Protein AF-A0A2T1CB35-F1 (afdb_monomer_lite)

Structure (mmCIF, N/CA/C/O backbone):
data_AF-A0A2T1CB35-F1
#
_entry.id   AF-A0A2T1CB35-F1
#
loop_
_atom_site.group_PDB
_atom_site.id
_atom_site.type_symbol
_atom_site.label_atom_id
_atom_site.label_alt_id
_atom_site.label_comp_id
_atom_site.label_asym_id
_atom_site.label_entity_id
_atom_site.label_seq_id
_atom_site.pdbx_PDB_ins_code
_atom_site.Cartn_x
_atom_site.Cartn_y
_atom_site.Cartn_z
_atom_site.occupancy
_atom_site.B_iso_or_equiv
_atom_site.auth_seq_id
_atom_site.auth_comp_id
_atom_site.auth_asym_id
_atom_site.auth_atom_id
_atom_site.pdbx_PDB_model_num
ATOM 1 N N . MET A 1 1 ? 13.815 36.861 -15.645 1.00 33.72 1 MET A N 1
ATOM 2 C CA . MET A 1 1 ? 14.645 35.646 -15.770 1.00 33.72 1 MET A CA 1
ATOM 3 C C . MET A 1 1 ? 13.995 34.593 -14.888 1.00 33.72 1 MET A C 1
ATOM 5 O O . MET A 1 1 ? 14.152 34.653 -13.678 1.00 33.72 1 MET A O 1
ATOM 9 N N . TYR A 1 2 ? 13.133 33.752 -15.463 1.00 33.59 2 TYR A N 1
ATOM 10 C CA . TYR A 1 2 ? 12.505 32.658 -14.720 1.00 33.59 2 TYR A CA 1
ATOM 11 C C . TYR A 1 2 ? 13.574 31.595 -14.484 1.00 33.59 2 TYR A C 1
ATOM 13 O O . TYR A 1 2 ? 14.119 31.046 -15.439 1.00 33.59 2 TYR A O 1
ATOM 21 N N . ILE A 1 3 ? 13.913 31.363 -13.220 1.00 41.03 3 ILE A N 1
ATOM 22 C CA . ILE A 1 3 ? 14.729 30.224 -12.815 1.00 41.03 3 ILE A CA 1
ATOM 23 C C . ILE A 1 3 ? 13.831 29.011 -13.046 1.00 41.03 3 ILE A C 1
ATOM 25 O O . ILE A 1 3 ? 12.836 28.840 -12.345 1.00 41.03 3 ILE A O 1
ATOM 29 N N . GLY A 1 4 ? 14.104 28.252 -14.108 1.00 41.03 4 GLY A N 1
ATOM 30 C CA . GLY A 1 4 ? 13.386 27.015 -14.384 1.00 41.03 4 GLY A CA 1
ATOM 31 C C . GLY A 1 4 ? 13.520 26.098 -13.176 1.00 41.03 4 GLY A C 1
ATOM 32 O O . GLY A 1 4 ? 14.635 25.802 -12.750 1.00 41.03 4 GLY A O 1
ATOM 33 N N . THR A 1 5 ? 12.392 25.694 -12.600 1.00 46.47 5 THR A N 1
ATOM 34 C CA . THR A 1 5 ? 12.342 24.638 -11.594 1.00 46.47 5 THR A CA 1
ATOM 35 C C . THR A 1 5 ? 12.972 23.392 -12.209 1.00 46.47 5 THR A C 1
ATOM 37 O O . THR A 1 5 ? 12.479 22.855 -13.202 1.00 46.47 5 THR A O 1
ATOM 40 N N . ALA A 1 6 ? 14.127 22.976 -11.688 1.00 56.75 6 ALA A N 1
ATOM 41 C CA . ALA A 1 6 ? 14.773 21.754 -12.136 1.00 56.75 6 ALA A CA 1
ATOM 42 C C . ALA A 1 6 ? 13.807 20.589 -11.884 1.00 56.75 6 ALA A C 1
ATOM 44 O O . ALA A 1 6 ? 13.353 20.380 -10.761 1.00 56.75 6 ALA A O 1
ATOM 45 N N . ARG A 1 7 ? 13.443 19.866 -12.946 1.00 65.44 7 ARG A N 1
ATOM 46 C CA . ARG A 1 7 ? 12.574 18.692 -12.849 1.00 65.44 7 ARG A CA 1
ATOM 47 C C . ARG A 1 7 ? 13.315 17.628 -12.036 1.00 65.44 7 ARG A C 1
ATOM 49 O O . ARG A 1 7 ? 14.406 17.233 -12.434 1.00 65.44 7 ARG A O 1
ATOM 56 N N . MET A 1 8 ? 12.731 17.199 -10.916 1.00 77.12 8 MET A N 1
ATOM 57 C CA . MET A 1 8 ? 13.312 16.185 -10.027 1.00 77.12 8 MET A CA 1
ATOM 58 C C . MET A 1 8 ? 13.643 14.903 -10.808 1.00 77.12 8 MET A C 1
ATOM 60 O O . MET A 1 8 ? 12.814 14.439 -11.601 1.00 77.12 8 MET A O 1
ATOM 64 N N . ASP A 1 9 ? 14.840 14.352 -10.599 1.00 89.62 9 ASP A N 1
ATOM 65 C CA . ASP A 1 9 ? 15.311 13.144 -11.286 1.00 89.62 9 ASP A CA 1
ATOM 66 C C . ASP A 1 9 ? 14.529 11.893 -10.838 1.00 89.62 9 ASP A C 1
ATOM 68 O O . ASP A 1 9 ? 14.064 11.804 -9.698 1.00 89.62 9 ASP A O 1
ATOM 72 N N . SER A 1 10 ? 14.385 10.894 -11.715 1.00 87.75 10 SER A N 1
ATOM 73 C CA . SER A 1 10 ? 13.645 9.656 -11.420 1.00 87.75 10 SER A CA 1
ATOM 74 C C . SER A 1 10 ? 14.211 8.886 -10.222 1.00 87.75 10 SER A C 1
ATOM 76 O O . SER A 1 10 ? 13.449 8.309 -9.442 1.00 87.75 10 SER A O 1
ATOM 78 N N . ARG A 1 11 ? 15.538 8.887 -10.021 1.00 88.62 11 ARG A N 1
ATOM 79 C CA . ARG A 1 11 ? 16.158 8.251 -8.845 1.00 88.62 11 ARG A CA 1
ATOM 80 C C . ARG A 1 11 ? 15.849 9.016 -7.567 1.00 88.62 11 ARG A C 1
ATOM 82 O O . ARG A 1 11 ? 15.630 8.394 -6.531 1.00 88.62 11 ARG A O 1
ATOM 89 N N . GLU A 1 12 ? 15.797 10.341 -7.640 1.00 91.00 12 GLU A N 1
ATOM 90 C CA . GLU A 1 12 ? 15.427 11.189 -6.507 1.00 91.00 12 GLU A CA 1
ATOM 91 C C . GLU A 1 12 ? 13.954 10.993 -6.121 1.00 91.00 12 GLU A C 1
ATOM 93 O O . GLU A 1 12 ? 13.645 10.831 -4.939 1.00 91.00 12 GLU A O 1
ATOM 98 N N . LYS A 1 13 ? 13.054 10.885 -7.109 1.00 92.44 13 LYS A N 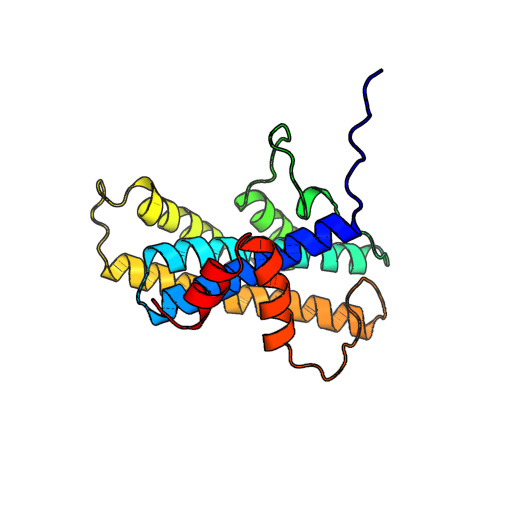1
ATOM 99 C CA . LYS A 1 13 ? 11.645 10.508 -6.892 1.00 92.44 13 LYS A CA 1
ATOM 100 C C . LYS A 1 13 ? 11.517 9.165 -6.191 1.00 92.44 13 LYS A C 1
ATOM 102 O O . LYS A 1 13 ? 10.828 9.076 -5.178 1.00 92.44 13 LYS A O 1
ATOM 107 N N . LEU A 1 14 ? 12.217 8.143 -6.685 1.00 92.69 14 LEU A N 1
ATOM 108 C CA . LEU A 1 14 ? 12.224 6.823 -6.059 1.00 92.69 14 LEU A CA 1
ATOM 109 C C . LEU A 1 14 ? 12.734 6.897 -4.618 1.00 92.69 14 LEU A C 1
ATOM 111 O O . LEU A 1 14 ? 12.118 6.345 -3.714 1.00 92.69 14 LEU A O 1
ATOM 115 N N . HIS A 1 15 ? 13.829 7.614 -4.381 1.00 90.88 15 HIS A N 1
ATOM 116 C CA . HIS A 1 15 ? 14.382 7.774 -3.042 1.00 90.88 15 HIS A CA 1
ATOM 117 C C . HIS A 1 15 ? 13.386 8.449 -2.084 1.00 90.88 15 HIS A C 1
ATOM 119 O O . HIS A 1 15 ? 13.148 7.942 -0.989 1.00 90.88 15 HIS A O 1
ATOM 125 N N . ASN A 1 16 ? 12.737 9.539 -2.500 1.00 92.25 16 ASN A N 1
ATOM 126 C CA . ASN A 1 16 ? 11.731 10.235 -1.690 1.00 92.25 16 ASN A CA 1
ATOM 127 C C . ASN A 1 16 ? 10.469 9.390 -1.449 1.00 92.25 16 ASN A C 1
ATOM 129 O O . ASN A 1 16 ? 9.889 9.426 -0.355 1.00 92.25 16 ASN A O 1
ATOM 133 N N . PHE A 1 17 ? 10.071 8.590 -2.438 1.00 94.19 17 PHE A N 1
ATOM 134 C CA . PHE A 1 17 ? 9.013 7.598 -2.297 1.00 94.19 17 PHE A CA 1
ATOM 135 C C . PHE A 1 17 ? 9.378 6.551 -1.234 1.00 94.19 17 PHE A C 1
ATOM 137 O O . PHE A 1 17 ? 8.599 6.325 -0.309 1.00 94.19 17 PHE A O 1
ATOM 144 N N . MET A 1 18 ? 10.594 5.995 -1.282 1.00 93.06 18 MET A N 1
ATOM 145 C CA . MET A 1 18 ? 11.066 5.000 -0.310 1.00 93.06 18 MET A CA 1
ATOM 146 C C . MET A 1 18 ? 11.178 5.557 1.113 1.00 93.06 18 MET A C 1
ATOM 148 O O . MET A 1 18 ? 10.799 4.869 2.058 1.00 93.06 18 MET A O 1
ATOM 152 N N . LYS A 1 19 ? 11.610 6.814 1.287 1.00 92.25 19 LYS A N 1
ATOM 153 C CA . LYS A 1 19 ? 11.565 7.492 2.598 1.00 92.25 19 LYS A CA 1
ATOM 154 C C . LYS A 1 19 ? 10.143 7.570 3.151 1.00 92.25 19 LYS A C 1
ATOM 156 O O . LYS A 1 19 ? 9.909 7.306 4.327 1.00 92.25 19 LYS A O 1
ATOM 161 N N . SER A 1 20 ? 9.185 7.921 2.291 1.00 93.88 20 SER A N 1
ATOM 162 C CA . SER A 1 20 ? 7.772 8.032 2.668 1.00 93.88 20 SER A CA 1
ATOM 163 C C . SER A 1 20 ? 7.177 6.669 3.028 1.00 93.88 20 SER A C 1
ATOM 165 O O . SER A 1 20 ? 6.476 6.557 4.031 1.00 93.88 20 SER A O 1
ATOM 167 N N . PHE A 1 21 ? 7.511 5.632 2.259 1.00 94.19 21 PHE A N 1
ATOM 168 C CA . PHE A 1 21 ? 7.131 4.252 2.547 1.00 94.19 21 PHE A CA 1
ATOM 169 C C . PHE A 1 21 ? 7.684 3.773 3.896 1.00 94.19 21 PHE A C 1
ATOM 171 O O . PHE A 1 21 ? 6.935 3.263 4.728 1.00 94.19 21 PHE A O 1
ATOM 178 N N . ALA A 1 22 ? 8.977 4.000 4.144 1.00 91.56 22 ALA A N 1
ATOM 179 C CA . ALA A 1 22 ? 9.642 3.621 5.385 1.00 91.56 22 ALA A CA 1
ATOM 180 C C . ALA A 1 22 ? 9.031 4.318 6.611 1.00 91.56 22 ALA A C 1
ATOM 182 O O . ALA A 1 22 ? 8.730 3.665 7.609 1.00 91.56 22 ALA A O 1
ATOM 183 N N . ALA A 1 23 ? 8.770 5.624 6.517 1.00 93.12 23 ALA A N 1
ATOM 184 C CA . ALA A 1 23 ? 8.118 6.370 7.589 1.00 93.12 23 ALA A CA 1
ATOM 185 C C . ALA A 1 23 ? 6.680 5.893 7.848 1.00 93.12 23 ALA A C 1
ATOM 187 O O . ALA A 1 23 ? 6.286 5.758 9.004 1.00 93.12 23 ALA A O 1
ATOM 188 N N . ALA A 1 24 ? 5.907 5.580 6.801 1.00 95.94 24 ALA A N 1
ATOM 189 C CA . ALA A 1 24 ? 4.564 5.021 6.960 1.00 95.94 24 ALA A CA 1
ATOM 190 C C . ALA A 1 24 ? 4.591 3.655 7.667 1.00 95.94 24 ALA A C 1
ATOM 192 O O . ALA A 1 24 ? 3.769 3.407 8.548 1.00 95.94 24 ALA A O 1
ATOM 193 N N . ALA A 1 25 ? 5.559 2.795 7.335 1.00 93.38 25 ALA A N 1
ATOM 194 C CA . ALA A 1 25 ? 5.748 1.507 8.000 1.00 93.38 25 ALA A CA 1
ATOM 195 C C . ALA A 1 25 ? 6.171 1.659 9.477 1.00 93.38 25 ALA A C 1
ATOM 197 O O . ALA A 1 25 ? 5.667 0.936 10.340 1.00 93.38 25 ALA A O 1
ATOM 198 N N . GLU A 1 26 ? 7.054 2.614 9.788 1.00 93.00 26 GLU A N 1
ATOM 199 C CA . GLU A 1 26 ? 7.470 2.920 11.165 1.00 93.00 26 GLU A CA 1
ATOM 200 C C . GLU A 1 26 ? 6.291 3.435 12.006 1.00 93.00 26 GLU A C 1
ATOM 202 O O . GLU A 1 26 ? 6.027 2.911 13.092 1.00 93.00 26 GLU A O 1
ATOM 207 N N . LEU A 1 27 ? 5.530 4.399 11.476 1.00 94.81 27 LEU A N 1
ATOM 208 C CA . LEU A 1 27 ? 4.330 4.926 12.128 1.00 94.81 27 LEU A CA 1
ATOM 209 C C . LEU A 1 27 ? 3.266 3.838 12.314 1.00 94.81 27 LEU A C 1
ATOM 211 O O . LEU A 1 27 ? 2.669 3.753 13.384 1.00 94.81 27 LEU A O 1
ATOM 215 N N . LEU A 1 28 ? 3.076 2.951 11.329 1.00 95.88 28 LEU A N 1
ATOM 216 C CA . LEU A 1 28 ? 2.126 1.841 11.430 1.00 95.88 28 LEU A CA 1
ATOM 217 C C . LEU A 1 28 ? 2.516 0.884 12.560 1.00 95.88 28 LEU A C 1
ATOM 219 O O . LEU A 1 28 ? 1.673 0.501 13.369 1.00 95.88 28 LEU A O 1
ATOM 223 N N . SER A 1 29 ? 3.801 0.532 12.651 1.00 93.12 29 SER A N 1
ATOM 224 C CA . SER A 1 29 ? 4.326 -0.316 13.728 1.00 93.12 29 SER A CA 1
ATOM 225 C C . SER A 1 29 ? 4.098 0.313 15.104 1.00 93.12 29 SER A C 1
ATOM 227 O O . SER A 1 29 ? 3.674 -0.366 16.044 1.00 93.12 29 SER A O 1
ATOM 229 N N . ARG A 1 30 ? 4.320 1.627 15.229 1.00 93.81 30 ARG A N 1
ATOM 230 C CA . ARG A 1 30 ? 4.030 2.373 16.457 1.00 93.81 30 ARG A CA 1
ATOM 231 C C . ARG A 1 30 ? 2.532 2.362 16.783 1.00 93.81 30 ARG A C 1
ATOM 233 O O . ARG A 1 30 ? 2.168 2.029 17.909 1.00 93.81 30 ARG A O 1
ATOM 240 N N . ALA A 1 31 ? 1.681 2.695 15.816 1.00 95.19 31 ALA A N 1
ATOM 241 C CA . ALA A 1 31 ? 0.231 2.743 15.975 1.00 95.19 31 ALA A CA 1
ATOM 242 C C . ALA A 1 31 ? -0.333 1.393 16.440 1.00 95.19 31 ALA A C 1
ATOM 244 O O . ALA A 1 31 ? -1.131 1.346 17.378 1.00 95.19 31 ALA A O 1
ATOM 245 N N . ALA A 1 32 ? 0.145 0.292 15.853 1.00 93.69 32 ALA A N 1
ATOM 246 C CA . ALA A 1 32 ? -0.252 -1.061 16.230 1.00 93.69 32 ALA A CA 1
ATOM 247 C C . ALA A 1 32 ? 0.114 -1.380 17.689 1.00 93.69 32 ALA A C 1
ATOM 249 O O . ALA A 1 32 ? -0.723 -1.879 18.440 1.00 93.69 32 ALA A O 1
ATOM 250 N N . LYS A 1 33 ? 1.330 -1.023 18.127 1.00 93.75 33 LYS A N 1
ATOM 251 C CA . LYS A 1 33 ? 1.780 -1.216 19.520 1.00 93.75 33 LYS A CA 1
ATOM 252 C C . LYS A 1 33 ? 0.978 -0.395 20.532 1.00 93.75 33 LYS A C 1
ATOM 254 O O . LYS A 1 33 ? 0.844 -0.817 21.676 1.00 93.75 33 LYS A O 1
ATOM 259 N N . GLN A 1 34 ? 0.472 0.769 20.126 1.00 95.06 34 GLN A N 1
ATOM 260 C CA . GLN A 1 34 ? -0.282 1.685 20.990 1.00 95.06 34 GLN A CA 1
ATOM 261 C C . GLN A 1 34 ? -1.805 1.469 20.925 1.00 95.06 34 GLN A C 1
ATOM 263 O O . GLN A 1 34 ? -2.542 2.124 21.656 1.00 95.06 34 GLN A O 1
ATOM 268 N N . GLY A 1 35 ? -2.296 0.553 20.081 1.00 93.44 35 GLY A N 1
ATOM 269 C CA . GLY A 1 35 ? -3.734 0.328 19.901 1.00 93.44 35 GLY A CA 1
ATOM 270 C C . GLY A 1 35 ? -4.447 1.457 19.142 1.00 93.44 35 GLY A C 1
ATOM 271 O O . GLY A 1 35 ? -5.656 1.640 19.285 1.00 93.44 35 GLY A O 1
ATOM 272 N N . CYS A 1 36 ? -3.723 2.224 18.323 1.00 96.88 36 CYS A N 1
ATOM 273 C CA . CYS A 1 36 ? -4.266 3.323 17.526 1.00 96.88 36 CYS A CA 1
ATOM 274 C C . CYS A 1 36 ? -4.951 2.790 16.253 1.00 96.88 36 CYS A C 1
ATOM 276 O O . CYS A 1 36 ? -4.420 2.911 15.150 1.00 96.88 36 CYS A O 1
ATOM 278 N N . PHE A 1 37 ? -6.134 2.176 16.377 1.00 97.50 37 PHE A N 1
ATOM 279 C CA . PHE A 1 37 ? -6.761 1.442 15.262 1.00 97.50 37 PHE A CA 1
ATOM 280 C C . PHE A 1 37 ? -7.111 2.317 14.050 1.00 97.50 37 PHE A C 1
ATOM 282 O O . PHE A 1 37 ? -6.921 1.887 12.916 1.00 97.50 37 PHE A O 1
ATOM 289 N N . VAL A 1 38 ? -7.568 3.558 14.260 1.00 97.94 38 VAL A N 1
ATOM 290 C CA . VAL A 1 38 ? -7.836 4.496 13.150 1.00 97.94 38 VAL A CA 1
ATOM 291 C C . VAL A 1 38 ? -6.553 4.791 12.369 1.00 97.94 38 VAL A C 1
ATOM 293 O O . VAL A 1 38 ? -6.553 4.761 11.141 1.00 97.94 38 VAL A O 1
ATOM 296 N N . GLU A 1 39 ? -5.449 5.023 13.078 1.00 98.00 39 GLU A N 1
ATOM 297 C CA . GLU A 1 39 ? -4.137 5.267 12.477 1.00 98.00 39 GLU A CA 1
ATOM 298 C C . GLU A 1 39 ? -3.618 4.020 11.746 1.00 98.00 39 GLU A C 1
ATOM 300 O O . GLU A 1 39 ? -3.129 4.130 10.623 1.00 98.00 39 GLU A O 1
ATOM 305 N N . CYS A 1 40 ? -3.834 2.824 12.307 1.00 98.31 40 CYS A N 1
ATOM 306 C CA . CYS A 1 40 ? -3.509 1.560 11.644 1.00 98.31 40 CYS A CA 1
ATOM 307 C C . CYS A 1 40 ? -4.242 1.407 10.307 1.00 98.31 40 CYS A C 1
ATOM 309 O O . CYS A 1 40 ? -3.621 1.028 9.317 1.00 98.31 40 CYS A O 1
ATOM 311 N N . VAL A 1 41 ? -5.538 1.736 10.249 1.00 98.31 41 VAL A N 1
ATOM 312 C CA . VAL A 1 41 ? -6.329 1.690 9.007 1.00 98.31 41 VAL A CA 1
ATOM 313 C C . VAL A 1 41 ? -5.760 2.643 7.952 1.00 98.31 41 VAL A C 1
ATOM 315 O O . VAL A 1 41 ? -5.601 2.264 6.791 1.00 98.31 41 VAL A O 1
ATOM 318 N N . VAL A 1 42 ? -5.445 3.881 8.342 1.00 97.94 42 VAL A N 1
ATOM 319 C CA . VAL A 1 42 ? -4.923 4.902 7.420 1.00 97.94 42 VAL A CA 1
ATOM 320 C C . VAL A 1 42 ? -3.548 4.506 6.886 1.00 97.94 42 VAL A C 1
ATOM 322 O O . VAL A 1 42 ? -3.331 4.511 5.674 1.00 97.94 42 VAL A O 1
ATOM 325 N N . LEU A 1 43 ? -2.627 4.135 7.776 1.00 98.19 43 LEU A N 1
ATOM 326 C CA . LEU A 1 43 ? -1.250 3.826 7.399 1.00 98.19 43 LEU A CA 1
ATOM 327 C C . LEU A 1 43 ? -1.136 2.494 6.655 1.00 98.19 43 LEU A C 1
ATOM 329 O O . LEU A 1 43 ? -0.349 2.402 5.717 1.00 98.19 43 LEU A O 1
ATOM 333 N N . SER A 1 44 ? -1.955 1.491 6.989 1.00 98.25 44 SER A N 1
ATOM 334 C CA . SER A 1 44 ? -1.988 0.233 6.229 1.00 98.25 44 SER A CA 1
ATOM 335 C C . SER A 1 44 ? -2.426 0.463 4.787 1.00 98.25 44 SER A C 1
ATOM 337 O O . SER A 1 44 ? -1.806 -0.072 3.872 1.00 98.25 44 SER A O 1
ATOM 339 N N . ALA A 1 45 ? -3.439 1.308 4.559 1.00 97.75 45 ALA A N 1
ATOM 340 C CA . ALA A 1 45 ? -3.851 1.665 3.205 1.00 97.75 45 ALA A CA 1
ATOM 341 C C . ALA A 1 45 ? -2.725 2.373 2.428 1.00 97.75 45 ALA A C 1
ATOM 343 O O . ALA A 1 45 ? -2.461 2.023 1.281 1.00 97.75 45 ALA A O 1
ATOM 344 N N . ALA A 1 46 ? -2.002 3.301 3.068 1.00 97.31 46 ALA A N 1
ATOM 345 C CA . ALA A 1 46 ? -0.861 3.980 2.450 1.00 97.31 46 ALA A CA 1
ATOM 346 C C . ALA A 1 46 ? 0.287 3.014 2.093 1.00 97.31 46 ALA A C 1
ATOM 348 O O . ALA A 1 46 ? 0.852 3.098 1.003 1.00 97.31 46 ALA A O 1
ATOM 349 N N . VAL A 1 47 ? 0.611 2.069 2.983 1.00 98.06 47 VAL A N 1
ATOM 350 C CA . VAL A 1 47 ? 1.630 1.034 2.736 1.00 98.06 47 VAL A CA 1
ATOM 351 C C . VAL A 1 47 ? 1.209 0.109 1.590 1.00 98.06 47 VAL A C 1
ATOM 353 O O . VAL A 1 47 ? 2.033 -0.216 0.734 1.00 98.06 47 VAL A O 1
ATOM 356 N N . ILE A 1 48 ? -0.062 -0.293 1.531 1.00 98.44 48 ILE A N 1
ATOM 357 C CA . ILE A 1 48 ? -0.604 -1.112 0.438 1.00 98.44 48 ILE A CA 1
ATOM 358 C C . ILE A 1 48 ? -0.527 -0.373 -0.902 1.00 98.44 48 ILE A C 1
ATOM 360 O O . ILE A 1 48 ? 0.008 -0.931 -1.859 1.00 98.44 48 ILE A O 1
ATOM 364 N N . ASP A 1 49 ? -1.013 0.871 -0.981 1.00 97.94 49 ASP A N 1
ATOM 365 C CA . ASP A 1 49 ? -0.966 1.680 -2.209 1.00 97.94 49 ASP A CA 1
ATOM 366 C C . ASP A 1 49 ? 0.475 1.831 -2.712 1.00 97.94 49 ASP A C 1
ATOM 368 O O . ASP A 1 49 ? 0.768 1.569 -3.881 1.00 97.94 49 ASP A O 1
ATOM 372 N N . ALA A 1 50 ? 1.403 2.149 -1.807 1.00 97.69 50 ALA A N 1
ATOM 373 C CA . ALA A 1 50 ? 2.810 2.279 -2.149 1.00 97.69 50 ALA A CA 1
ATOM 374 C C . ALA A 1 50 ? 3.435 0.951 -2.616 1.00 97.69 50 ALA A C 1
ATOM 376 O O . ALA A 1 50 ? 4.202 0.927 -3.581 1.00 97.69 50 ALA A O 1
ATOM 377 N N . THR A 1 51 ? 3.063 -0.167 -1.989 1.00 98.31 51 THR A N 1
ATOM 378 C CA . THR A 1 51 ? 3.526 -1.503 -2.388 1.00 98.31 51 THR A CA 1
ATOM 379 C C . THR A 1 51 ? 3.005 -1.868 -3.780 1.00 98.31 51 THR A C 1
ATOM 381 O O . THR A 1 51 ? 3.764 -2.351 -4.615 1.00 98.31 51 THR A O 1
ATOM 384 N N . LEU A 1 52 ? 1.739 -1.577 -4.091 1.00 98.50 52 LEU A N 1
ATOM 385 C CA . LEU A 1 52 ? 1.167 -1.825 -5.418 1.00 98.50 52 LEU A CA 1
ATOM 386 C C . LEU A 1 52 ? 1.787 -0.941 -6.505 1.00 98.50 52 LEU A C 1
ATOM 388 O O . LEU A 1 52 ? 2.049 -1.432 -7.604 1.00 98.50 52 LEU A O 1
ATOM 392 N N . ARG A 1 53 ? 2.075 0.333 -6.205 1.00 98.25 53 ARG A N 1
ATOM 393 C CA . ARG A 1 53 ? 2.839 1.220 -7.101 1.00 98.25 53 ARG A CA 1
ATOM 394 C C . ARG A 1 53 ? 4.218 0.646 -7.402 1.00 98.25 53 ARG A C 1
ATOM 396 O O . ARG A 1 53 ? 4.611 0.608 -8.565 1.00 98.25 53 ARG A O 1
ATOM 403 N N . MET A 1 54 ? 4.910 0.135 -6.383 1.00 97.94 54 MET A N 1
ATOM 404 C CA . MET A 1 54 ? 6.188 -0.550 -6.571 1.00 97.94 54 MET A CA 1
ATOM 405 C C . MET A 1 54 ? 6.030 -1.794 -7.449 1.00 97.94 54 MET A C 1
ATOM 407 O O . MET A 1 54 ? 6.760 -1.960 -8.421 1.00 97.94 54 MET A O 1
ATOM 411 N N . GLY A 1 55 ? 5.016 -2.619 -7.180 1.00 98.06 55 GLY A N 1
ATOM 412 C CA . GLY A 1 55 ? 4.688 -3.776 -8.009 1.00 98.06 55 GLY A CA 1
ATOM 413 C C . GLY A 1 55 ? 4.473 -3.413 -9.481 1.00 98.06 55 GLY A C 1
ATOM 414 O O . GLY A 1 55 ? 4.973 -4.112 -10.357 1.00 98.06 55 GLY A O 1
ATOM 415 N N . LEU A 1 56 ? 3.778 -2.307 -9.772 1.00 98.56 56 LEU A N 1
ATOM 416 C CA . LEU A 1 56 ? 3.561 -1.824 -11.141 1.00 98.56 56 LEU A CA 1
ATOM 417 C C . LEU A 1 56 ? 4.871 -1.437 -11.835 1.00 98.56 56 LEU A C 1
ATOM 419 O O . LEU A 1 56 ? 5.066 -1.791 -12.998 1.00 98.56 56 LEU A O 1
AT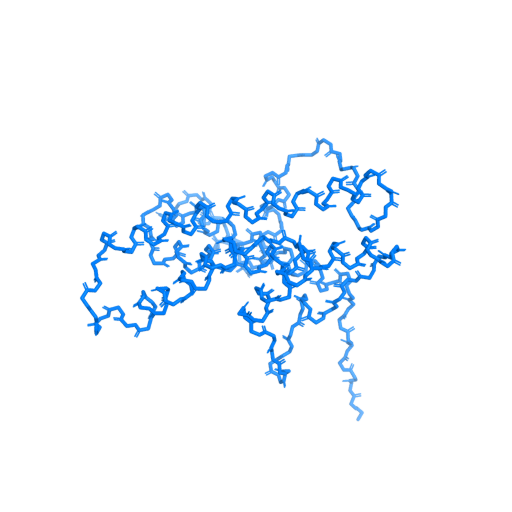OM 423 N N . ILE A 1 57 ? 5.778 -0.763 -11.126 1.00 97.88 57 ILE A N 1
ATOM 424 C CA . ILE A 1 57 ? 7.112 -0.427 -11.642 1.00 97.88 57 ILE A CA 1
ATOM 425 C C . ILE A 1 57 ? 7.895 -1.708 -11.939 1.00 97.88 57 ILE A C 1
ATOM 427 O O . ILE A 1 57 ? 8.404 -1.878 -13.047 1.00 97.88 57 ILE A O 1
ATOM 431 N N . LEU A 1 58 ? 7.948 -2.639 -10.983 1.00 97.81 58 LEU A N 1
ATOM 432 C CA . LEU A 1 58 ? 8.693 -3.889 -11.133 1.00 97.81 58 LEU A CA 1
ATOM 433 C C . LEU A 1 58 ? 8.157 -4.742 -12.287 1.00 97.81 58 LEU A C 1
ATOM 435 O O . LEU A 1 58 ? 8.932 -5.282 -13.080 1.00 97.81 58 LEU A O 1
ATOM 439 N N . LYS A 1 59 ? 6.831 -4.831 -12.409 1.00 98.19 59 LYS A N 1
ATOM 440 C CA . LYS A 1 59 ? 6.162 -5.546 -13.495 1.00 98.19 59 LYS A CA 1
ATOM 441 C C . LYS A 1 59 ? 6.449 -4.904 -14.851 1.00 98.19 59 LYS A C 1
ATOM 443 O O . LYS A 1 59 ? 6.814 -5.608 -15.785 1.00 98.19 59 LYS A O 1
ATOM 448 N N . HIS A 1 60 ? 6.387 -3.577 -14.946 1.00 97.75 60 HIS A N 1
ATOM 449 C CA . HIS A 1 60 ? 6.749 -2.864 -16.170 1.00 97.75 60 HIS A CA 1
ATOM 450 C C . HIS A 1 60 ? 8.202 -3.123 -16.590 1.00 97.75 60 HIS A C 1
ATOM 452 O O . HIS A 1 60 ? 8.475 -3.356 -17.767 1.00 97.75 60 HIS A O 1
ATOM 458 N N . GLN A 1 61 ? 9.136 -3.111 -15.641 1.00 97.12 61 GLN A N 1
ATOM 459 C CA . GLN A 1 61 ? 10.546 -3.408 -15.896 1.00 97.12 61 GLN A CA 1
ATOM 460 C C . GLN A 1 61 ? 10.750 -4.833 -16.424 1.00 97.12 61 GLN A C 1
ATOM 462 O O . GLN A 1 61 ? 11.502 -5.017 -17.379 1.00 97.12 61 GLN A O 1
ATOM 467 N N . LEU A 1 62 ? 10.041 -5.816 -15.856 1.00 97.31 62 LEU A N 1
ATOM 468 C CA . LEU A 1 62 ? 10.040 -7.201 -16.337 1.00 97.31 62 LEU A CA 1
ATOM 469 C C . LEU A 1 62 ? 9.488 -7.310 -17.763 1.00 97.31 62 LEU A C 1
ATOM 471 O O . LEU A 1 62 ? 10.118 -7.923 -18.619 1.00 97.31 62 LEU A O 1
ATOM 475 N N . ASP A 1 63 ? 8.342 -6.685 -18.032 1.00 97.38 63 ASP A N 1
ATOM 476 C CA . ASP A 1 63 ? 7.661 -6.789 -19.328 1.00 97.38 63 ASP A CA 1
ATOM 477 C C . ASP A 1 63 ? 8.409 -6.053 -20.455 1.00 97.38 63 ASP A C 1
ATOM 479 O O . ASP A 1 63 ? 8.257 -6.386 -21.630 1.00 97.38 63 ASP A O 1
ATOM 483 N N . THR A 1 64 ? 9.223 -5.051 -20.110 1.00 97.00 64 THR A N 1
ATOM 484 C CA . THR A 1 64 ? 9.963 -4.220 -21.077 1.00 97.00 64 THR A CA 1
ATOM 485 C C . THR A 1 64 ? 11.467 -4.466 -21.096 1.00 97.00 64 THR A C 1
ATOM 487 O O . THR A 1 64 ? 12.171 -3.824 -21.876 1.00 97.00 64 THR A O 1
ATOM 490 N N . SER A 1 65 ? 11.976 -5.367 -20.251 1.00 95.31 65 SER A N 1
ATOM 491 C CA . SER A 1 65 ? 13.413 -5.584 -20.047 1.00 95.31 65 SER A CA 1
ATOM 492 C C . SER A 1 65 ? 14.184 -4.278 -19.806 1.00 95.31 65 SER A C 1
ATOM 494 O O . SER A 1 65 ? 15.228 -4.034 -20.414 1.00 95.31 65 SER A O 1
ATOM 496 N N . SER A 1 66 ? 13.646 -3.403 -18.952 1.00 93.56 66 SER A N 1
ATOM 497 C CA . SER A 1 66 ? 14.178 -2.053 -18.729 1.00 93.56 66 SER A CA 1
ATOM 498 C C . SER A 1 66 ? 14.331 -1.710 -17.247 1.00 93.56 66 SER A C 1
ATOM 500 O O . SER A 1 66 ? 13.804 -2.397 -16.381 1.00 93.56 66 SER A O 1
ATOM 502 N N . ASN A 1 67 ? 15.021 -0.601 -16.962 1.00 90.12 67 ASN A N 1
ATOM 503 C CA . ASN A 1 67 ? 15.140 -0.017 -15.618 1.00 90.12 67 ASN A CA 1
ATOM 504 C C . ASN A 1 67 ? 14.248 1.228 -15.444 1.00 90.12 67 ASN A C 1
ATOM 506 O O . ASN A 1 67 ? 14.531 2.086 -14.608 1.00 90.12 67 ASN A O 1
ATOM 510 N N . SER A 1 68 ? 13.205 1.365 -16.269 1.00 93.56 68 SER A N 1
ATOM 511 C CA . SER A 1 68 ? 12.267 2.492 -16.210 1.00 93.56 68 SER A CA 1
ATOM 512 C C . SER A 1 68 ? 11.519 2.514 -14.872 1.00 93.56 68 SER A C 1
ATOM 514 O O . SER A 1 68 ? 11.115 1.465 -14.371 1.00 93.56 68 SER A O 1
ATOM 516 N N . LEU A 1 69 ? 11.346 3.700 -14.283 1.00 90.38 69 LEU A N 1
ATOM 517 C CA . LEU A 1 69 ? 10.778 3.879 -12.939 1.00 90.38 69 LEU A CA 1
ATOM 518 C C . LEU A 1 69 ? 9.330 4.381 -12.919 1.00 90.38 69 LEU A C 1
ATOM 520 O O . LEU A 1 69 ? 8.768 4.489 -11.837 1.00 90.38 69 LEU A O 1
ATOM 524 N N . LEU A 1 70 ? 8.731 4.661 -14.085 1.00 92.00 70 LEU A N 1
ATOM 525 C CA . LEU A 1 70 ? 7.369 5.205 -14.211 1.00 92.00 70 LEU A CA 1
ATOM 526 C C . LEU A 1 70 ? 7.104 6.356 -13.220 1.00 92.00 70 LEU A C 1
ATOM 528 O O . LEU A 1 70 ? 6.379 6.209 -12.239 1.00 92.00 70 LEU A O 1
ATOM 532 N N . ASP A 1 71 ? 7.735 7.506 -13.465 1.00 90.50 71 ASP A N 1
ATOM 533 C CA . ASP A 1 71 ? 7.749 8.661 -12.554 1.00 90.50 71 ASP A CA 1
ATOM 534 C C . ASP A 1 71 ? 6.374 9.089 -12.007 1.00 90.50 71 ASP A C 1
ATOM 536 O O . ASP A 1 71 ? 6.303 9.574 -10.879 1.00 90.50 71 ASP A O 1
ATOM 540 N N . ASP A 1 72 ? 5.298 8.911 -12.778 1.00 90.50 72 ASP A N 1
ATOM 541 C CA . ASP A 1 72 ? 3.915 9.241 -12.404 1.00 90.50 72 ASP A CA 1
ATOM 542 C C . ASP A 1 72 ? 3.365 8.381 -11.251 1.00 90.50 72 ASP A C 1
ATOM 544 O O . ASP A 1 72 ? 2.401 8.761 -10.573 1.00 90.50 72 ASP A O 1
ATOM 548 N N . LEU A 1 73 ? 3.989 7.226 -11.004 1.00 93.25 73 LEU A N 1
ATOM 549 C CA . LEU A 1 73 ? 3.702 6.366 -9.861 1.00 93.25 73 LEU A CA 1
ATOM 550 C C . LEU A 1 73 ? 4.466 6.781 -8.599 1.00 93.25 73 LEU A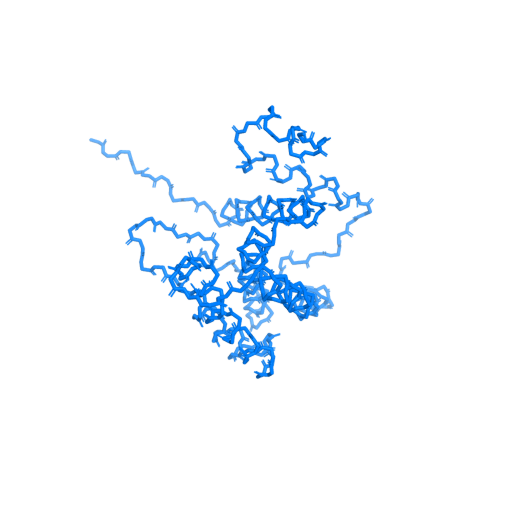 C 1
ATOM 552 O O . LEU A 1 73 ? 3.985 6.480 -7.506 1.00 93.25 73 LEU A O 1
ATOM 556 N N . LEU A 1 74 ? 5.602 7.473 -8.736 1.00 92.06 74 LEU A N 1
ATOM 557 C CA . LEU A 1 74 ? 6.506 7.826 -7.633 1.00 92.06 74 LEU A CA 1
ATOM 558 C C . LEU A 1 74 ? 6.295 9.243 -7.093 1.00 92.06 74 LEU A C 1
ATOM 560 O O . LEU A 1 74 ? 6.570 9.496 -5.922 1.00 92.06 74 LEU A O 1
ATOM 564 N N . HIS A 1 75 ? 5.840 10.170 -7.936 1.00 88.19 75 HIS A N 1
ATOM 565 C CA . HIS A 1 75 ? 5.677 11.576 -7.574 1.00 88.19 75 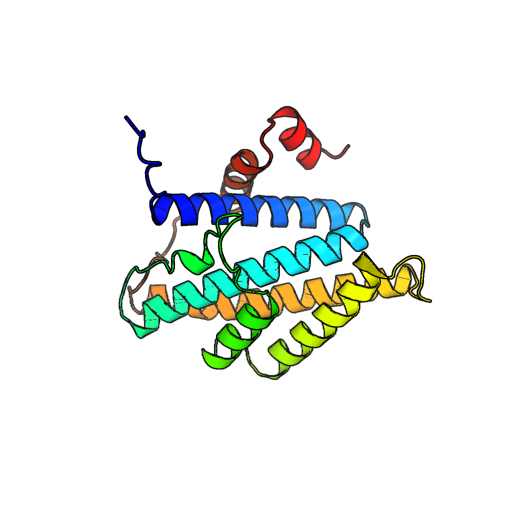HIS A CA 1
ATOM 566 C C . HIS A 1 75 ? 4.506 12.210 -8.322 1.00 88.19 75 HIS A C 1
ATOM 568 O O . HIS A 1 75 ? 4.297 11.936 -9.502 1.00 88.19 75 HIS A O 1
ATOM 574 N N . GLN A 1 76 ? 3.762 13.073 -7.634 1.00 84.38 76 GLN A N 1
ATOM 575 C CA . GLN A 1 76 ? 2.659 13.853 -8.196 1.00 84.38 76 GLN A CA 1
ATOM 576 C C . GLN A 1 76 ? 2.761 15.283 -7.663 1.00 84.38 76 GLN A C 1
ATOM 578 O O . GLN A 1 76 ? 2.863 15.474 -6.451 1.00 84.38 76 GLN A O 1
ATOM 583 N N . GLU A 1 77 ? 2.752 16.272 -8.557 1.00 79.00 77 GLU A N 1
ATOM 584 C CA . GLU A 1 77 ? 2.676 17.685 -8.171 1.00 79.00 77 GLU A CA 1
ATOM 585 C C . GLU A 1 77 ? 1.245 18.047 -7.743 1.00 79.00 77 GLU A C 1
ATOM 587 O O . GLU A 1 77 ? 0.279 17.420 -8.177 1.00 79.00 77 GLU A O 1
ATOM 592 N N . GLU A 1 78 ? 1.073 19.107 -6.947 1.00 72.56 78 GLU A N 1
ATOM 593 C CA . GLU A 1 78 ? -0.261 19.556 -6.498 1.00 72.56 78 GLU A CA 1
ATOM 594 C C . GLU A 1 78 ? -1.215 19.899 -7.657 1.00 72.56 78 GLU A C 1
ATOM 596 O O . GLU A 1 78 ? -2.431 19.766 -7.528 1.00 72.56 78 GLU A O 1
ATOM 601 N N . ALA A 1 79 ? -0.669 20.341 -8.794 1.00 73.56 79 ALA A N 1
ATOM 602 C CA . ALA A 1 79 ? -1.437 20.696 -9.985 1.00 73.56 79 ALA A CA 1
ATOM 603 C C . ALA A 1 79 ? -1.745 19.498 -10.905 1.00 73.56 79 ALA A C 1
ATOM 605 O O . ALA A 1 79 ? -2.530 19.641 -11.848 1.00 73.56 79 ALA A O 1
ATOM 606 N N . ASP A 1 80 ? -1.137 18.332 -10.665 1.00 74.06 80 ASP A N 1
ATOM 607 C CA . ASP A 1 80 ? -1.310 17.162 -11.518 1.00 74.06 80 ASP A CA 1
ATOM 608 C C . ASP A 1 80 ? -2.653 16.472 -11.257 1.00 74.06 80 ASP A C 1
ATOM 610 O O . ASP A 1 80 ? -3.163 16.390 -10.137 1.00 74.06 80 ASP A O 1
ATOM 614 N N . LYS A 1 81 ? -3.229 15.887 -12.312 1.00 75.38 81 LYS A N 1
ATOM 615 C CA . LYS A 1 81 ? -4.379 14.993 -12.163 1.00 75.38 81 LYS A CA 1
ATOM 616 C C . LYS A 1 81 ? -3.899 13.677 -11.543 1.00 75.38 81 LYS A C 1
ATOM 618 O O . LYS A 1 81 ? -3.481 12.771 -12.260 1.00 75.38 81 LYS A O 1
ATOM 623 N N . GLY A 1 82 ? -3.958 13.590 -10.216 1.00 78.44 82 GLY A N 1
ATOM 624 C CA . GLY A 1 82 ? -3.467 12.442 -9.458 1.00 78.44 82 GLY A CA 1
ATOM 625 C C . GLY A 1 82 ? -4.103 11.104 -9.859 1.00 78.44 82 GLY A C 1
ATOM 626 O O . GLY A 1 82 ? -5.294 11.010 -10.174 1.00 78.44 82 GLY A O 1
ATOM 627 N N . ILE A 1 83 ? -3.295 10.043 -9.826 1.00 88.88 83 ILE A N 1
ATOM 628 C CA . ILE A 1 83 ? -3.758 8.658 -9.978 1.00 88.88 83 ILE A CA 1
ATOM 629 C C . ILE A 1 83 ? -4.385 8.216 -8.657 1.00 88.88 83 ILE A C 1
ATOM 631 O O . ILE A 1 83 ? -3.684 8.074 -7.655 1.00 88.88 83 ILE A O 1
ATOM 635 N N . SER A 1 84 ? -5.699 7.988 -8.667 1.00 91.88 84 SER A N 1
ATOM 636 C CA . SER A 1 84 ? -6.422 7.526 -7.480 1.00 91.88 84 SER A CA 1
ATOM 637 C C . SER A 1 84 ? -5.980 6.127 -7.040 1.00 91.88 84 SER A C 1
ATOM 639 O O . SER A 1 84 ? -5.667 5.283 -7.874 1.00 91.88 84 SER A O 1
ATOM 641 N N . GLU A 1 85 ? -6.080 5.837 -5.749 1.00 92.94 85 GLU A N 1
ATOM 642 C CA . GLU A 1 85 ? -5.805 4.511 -5.172 1.00 92.94 85 GLU A CA 1
ATOM 643 C C . GLU A 1 85 ? -6.615 3.385 -5.855 1.00 92.94 85 GLU A C 1
ATOM 645 O O . GLU A 1 85 ? -6.067 2.354 -6.235 1.00 92.94 85 GLU A O 1
ATOM 650 N N . ARG A 1 86 ? -7.908 3.605 -6.152 1.00 94.62 86 ARG A N 1
ATOM 651 C CA . ARG A 1 86 ? -8.718 2.618 -6.902 1.00 94.62 86 ARG A CA 1
ATOM 652 C C . ARG A 1 86 ? -8.201 2.374 -8.321 1.00 94.62 86 ARG A C 1
ATOM 654 O O . ARG A 1 86 ? -8.386 1.288 -8.860 1.00 94.62 86 ARG A O 1
ATOM 661 N N . GLU A 1 87 ? -7.585 3.377 -8.942 1.00 96.44 87 GLU A N 1
ATOM 662 C CA . GLU A 1 87 ? -6.945 3.220 -10.250 1.00 96.44 87 GLU A CA 1
ATOM 663 C C . GLU A 1 87 ? -5.661 2.388 -10.133 1.00 96.44 87 GLU A C 1
ATOM 665 O O . GLU A 1 87 ? -5.437 1.517 -10.970 1.00 96.44 87 GLU A O 1
ATOM 670 N N . ILE A 1 88 ? -4.876 2.564 -9.063 1.00 98.06 88 ILE A N 1
ATOM 671 C CA . ILE A 1 88 ? -3.741 1.679 -8.758 1.00 98.06 88 ILE A CA 1
ATOM 672 C C . ILE A 1 88 ? -4.217 0.229 -8.613 1.00 98.06 88 ILE A C 1
ATOM 674 O O . ILE A 1 88 ? -3.675 -0.645 -9.283 1.00 98.06 88 ILE A O 1
ATOM 678 N N . TYR A 1 89 ? -5.293 -0.029 -7.861 1.00 97.94 89 TYR A N 1
ATOM 679 C CA . TYR A 1 89 ? -5.840 -1.385 -7.696 1.00 97.94 89 TYR A CA 1
ATOM 680 C C . TYR A 1 89 ? -6.225 -2.026 -9.035 1.00 97.94 89 TYR A C 1
ATOM 682 O O . TYR A 1 89 ? -5.867 -3.172 -9.312 1.00 97.94 89 TYR A O 1
ATOM 690 N N . LYS A 1 90 ? -6.916 -1.272 -9.901 1.00 98.44 90 LYS A N 1
ATOM 691 C CA . LYS A 1 90 ? -7.318 -1.744 -11.235 1.00 98.44 90 LYS A CA 1
ATOM 692 C C . LYS A 1 90 ? -6.116 -2.058 -12.114 1.00 98.44 90 LYS A C 1
ATOM 694 O O . LYS A 1 90 ? -6.113 -3.082 -12.800 1.00 98.44 90 LYS A O 1
ATOM 699 N N . ARG A 1 91 ? -5.097 -1.195 -12.100 1.00 98.31 91 ARG A N 1
ATOM 700 C CA . ARG A 1 91 ? -3.857 -1.425 -12.847 1.00 98.31 91 ARG A CA 1
ATOM 701 C C . ARG A 1 91 ? -3.140 -2.664 -12.329 1.00 98.31 91 ARG A C 1
ATOM 703 O O . ARG A 1 91 ? -2.693 -3.462 -13.146 1.00 98.31 91 ARG A O 1
ATOM 710 N N . SER A 1 92 ? -3.071 -2.866 -11.016 1.00 98.56 92 SER A N 1
ATOM 711 C CA . SER A 1 92 ? -2.426 -4.042 -10.426 1.00 98.56 92 SER A CA 1
ATOM 712 C C . SER A 1 92 ? -3.123 -5.347 -10.807 1.00 98.56 92 SER A C 1
ATOM 714 O O . SER A 1 92 ? -2.441 -6.301 -11.176 1.00 98.56 92 SER A O 1
ATOM 716 N N . LEU A 1 93 ? -4.460 -5.377 -10.806 1.00 98.62 93 LEU A N 1
ATOM 717 C CA . LEU A 1 93 ? -5.234 -6.520 -11.304 1.00 98.62 93 LEU A CA 1
ATOM 718 C C . LEU A 1 93 ? -4.991 -6.754 -12.803 1.00 98.62 93 LEU A C 1
ATOM 720 O O . LEU A 1 93 ? -4.699 -7.870 -13.224 1.00 98.62 93 LEU A O 1
ATOM 724 N N . SER A 1 94 ? -5.057 -5.692 -13.613 1.00 98.38 94 SER A N 1
ATOM 725 C CA . SER A 1 94 ? -4.879 -5.780 -15.072 1.00 98.38 94 SER A CA 1
ATOM 726 C C . SER A 1 94 ? -3.485 -6.274 -15.469 1.00 98.38 94 SER A C 1
ATOM 728 O O . SER A 1 94 ? -3.336 -6.956 -16.477 1.00 98.38 94 SER A O 1
ATOM 730 N N . ASN A 1 95 ? -2.469 -5.957 -14.661 1.00 97.94 95 ASN A N 1
ATOM 731 C CA . ASN A 1 95 ? -1.091 -6.414 -14.843 1.00 97.94 95 ASN A CA 1
ATOM 732 C C . ASN A 1 95 ? -0.797 -7.745 -14.124 1.00 97.94 95 ASN A C 1
ATOM 734 O O . ASN A 1 95 ? 0.363 -8.150 -14.052 1.00 97.94 95 ASN A O 1
ATOM 738 N N . GLN A 1 96 ? -1.826 -8.422 -13.595 1.00 97.81 96 GLN A N 1
ATOM 739 C CA . GLN A 1 96 ? -1.724 -9.719 -12.913 1.00 97.81 96 GLN A CA 1
ATOM 740 C C . GLN A 1 96 ? -0.749 -9.717 -11.723 1.00 97.81 96 GLN A C 1
ATOM 742 O O . GLN A 1 96 ? -0.147 -10.737 -11.394 1.00 97.81 96 GLN A O 1
ATOM 747 N N . ILE A 1 97 ? -0.585 -8.562 -11.076 1.00 98.19 97 ILE A N 1
ATOM 748 C CA . ILE A 1 97 ? 0.213 -8.423 -9.850 1.00 98.19 97 ILE A CA 1
ATOM 749 C C . ILE A 1 97 ? -0.576 -8.982 -8.668 1.00 98.19 97 ILE A C 1
ATOM 751 O O . ILE A 1 97 ? -0.013 -9.623 -7.791 1.00 98.19 97 ILE A O 1
ATOM 755 N N . ILE A 1 98 ? -1.886 -8.744 -8.669 1.00 98.44 98 ILE A N 1
ATOM 756 C CA . ILE A 1 98 ? -2.845 -9.288 -7.711 1.00 98.44 98 ILE A CA 1
ATOM 757 C C . ILE A 1 98 ? -3.936 -10.045 -8.468 1.00 98.44 98 ILE A C 1
ATOM 759 O O . ILE A 1 98 ? -4.172 -9.779 -9.649 1.00 98.44 98 ILE A O 1
ATOM 763 N N . ASP A 1 99 ? -4.608 -10.969 -7.788 1.00 98.31 99 ASP A N 1
ATOM 764 C CA . ASP A 1 99 ? -5.767 -11.664 -8.340 1.00 98.31 99 ASP A CA 1
ATOM 765 C C . ASP A 1 99 ? -7.083 -10.917 -8.052 1.00 98.31 99 ASP A C 1
ATOM 767 O O . ASP A 1 99 ? -7.121 -9.881 -7.377 1.00 98.31 99 ASP A O 1
ATOM 771 N N . GLN A 1 100 ? -8.183 -11.446 -8.596 1.00 98.19 100 GLN A N 1
ATOM 772 C CA . GLN A 1 100 ? -9.513 -10.866 -8.415 1.00 98.19 100 GLN A CA 1
ATOM 773 C C . GLN A 1 100 ? -9.948 -10.861 -6.942 1.00 98.19 100 GLN A C 1
ATOM 775 O O . GLN A 1 100 ? -10.571 -9.901 -6.499 1.00 98.19 100 GLN A O 1
ATOM 780 N N . ALA A 1 101 ? -9.594 -11.891 -6.169 1.00 98.19 101 ALA A N 1
ATOM 781 C CA . ALA A 1 101 ? -9.989 -11.988 -4.769 1.00 98.19 101 ALA A CA 1
ATOM 782 C C . ALA A 1 101 ? -9.293 -10.910 -3.923 1.00 98.19 101 ALA A C 1
ATOM 784 O O . ALA A 1 101 ? -9.941 -10.243 -3.116 1.00 98.19 101 ALA A O 1
ATOM 785 N N . THR A 1 102 ? -7.995 -10.681 -4.139 1.00 98.25 102 THR A N 1
ATOM 786 C CA . THR A 1 102 ? -7.250 -9.580 -3.516 1.00 98.25 102 THR A CA 1
ATOM 787 C C . THR A 1 102 ? -7.818 -8.222 -3.938 1.00 98.25 102 THR A C 1
ATOM 789 O O . THR A 1 102 ? -7.993 -7.348 -3.089 1.00 98.25 102 THR A O 1
ATOM 792 N N . PHE A 1 103 ? -8.164 -8.033 -5.217 1.00 98.38 103 PHE A N 1
ATOM 793 C CA . PHE A 1 103 ? -8.798 -6.796 -5.691 1.00 98.38 103 PHE A CA 1
ATOM 794 C C . PHE A 1 103 ? -10.145 -6.520 -5.000 1.00 98.38 103 PHE A C 1
ATOM 796 O O . PHE A 1 103 ? -10.383 -5.404 -4.534 1.00 98.38 103 PHE A O 1
ATOM 803 N N . ASP A 1 104 ? -11.007 -7.529 -4.875 1.00 98.25 104 ASP A N 1
ATOM 804 C CA . ASP A 1 104 ? -12.325 -7.385 -4.247 1.00 98.25 104 ASP A CA 1
ATOM 805 C C . ASP A 1 104 ? -12.210 -7.043 -2.750 1.00 98.25 104 ASP A C 1
ATOM 807 O O . ASP A 1 104 ? -12.964 -6.208 -2.229 1.00 98.25 104 ASP A O 1
ATOM 811 N N . LYS A 1 105 ? -11.218 -7.624 -2.055 1.00 98.19 105 LYS A N 1
ATOM 812 C CA . LYS A 1 105 ? -10.876 -7.259 -0.669 1.00 98.19 105 LYS A CA 1
ATOM 813 C C . LYS A 1 105 ? -10.428 -5.798 -0.569 1.00 98.19 105 LYS A C 1
ATOM 815 O O . LYS A 1 105 ? -10.925 -5.071 0.294 1.00 98.19 105 LYS A O 1
ATOM 820 N N . LEU A 1 106 ? -9.538 -5.348 -1.461 1.00 97.94 106 LEU A N 1
ATOM 821 C CA . LEU A 1 106 ? -9.058 -3.960 -1.504 1.00 97.94 106 LEU A CA 1
ATOM 822 C C . LEU A 1 106 ? -10.213 -2.965 -1.693 1.00 97.94 106 LEU A C 1
ATOM 824 O O . LEU A 1 106 ? -10.290 -1.967 -0.973 1.00 97.94 106 LEU A O 1
ATOM 828 N N . ASP A 1 107 ? -11.135 -3.237 -2.620 1.00 96.38 107 ASP A N 1
ATOM 829 C CA . ASP A 1 107 ? -12.277 -2.353 -2.895 1.00 96.38 107 ASP A CA 1
ATOM 830 C C . ASP A 1 107 ? -13.278 -2.309 -1.724 1.00 96.38 107 ASP A C 1
ATOM 832 O O . ASP A 1 107 ? -13.805 -1.248 -1.355 1.00 96.38 107 ASP A O 1
ATOM 836 N N . THR A 1 108 ? -13.481 -3.456 -1.072 1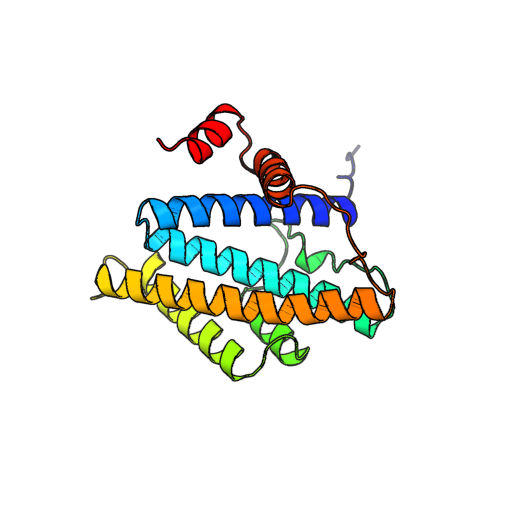.00 97.44 108 THR A N 1
ATOM 837 C CA . THR A 1 108 ? -14.308 -3.569 0.135 1.00 97.44 108 THR A CA 1
ATOM 838 C C . THR A 1 108 ? -13.713 -2.765 1.291 1.00 97.44 108 THR A C 1
ATOM 840 O O . THR A 1 108 ? -14.413 -1.956 1.916 1.00 97.44 108 THR A O 1
ATOM 843 N N . LEU A 1 109 ? -12.417 -2.932 1.571 1.00 97.56 109 LEU A N 1
ATOM 844 C CA . LEU A 1 109 ? -11.738 -2.208 2.646 1.00 97.56 109 LEU A CA 1
ATOM 845 C C . LEU A 1 109 ? -11.641 -0.708 2.364 1.00 97.56 109 LEU A C 1
ATOM 847 O O . LEU A 1 109 ? -11.886 0.082 3.275 1.00 97.56 109 LEU A O 1
ATOM 851 N N . TYR A 1 110 ? -11.421 -0.296 1.112 1.00 95.25 110 TYR A N 1
ATOM 852 C CA . TYR A 1 110 ? -11.492 1.112 0.704 1.00 95.25 110 TYR A CA 1
ATOM 853 C C . TYR A 1 110 ? -12.829 1.755 1.108 1.00 95.25 110 TYR A C 1
ATOM 855 O O . TYR A 1 110 ? -12.875 2.851 1.680 1.00 95.25 110 TYR A O 1
ATOM 863 N N . SER A 1 111 ? -13.933 1.048 0.858 1.00 93.62 111 SER A N 1
ATOM 864 C CA . SER A 1 111 ? -15.280 1.508 1.204 1.00 93.62 111 SER A CA 1
ATOM 865 C C . SER A 1 111 ? -15.495 1.573 2.721 1.00 93.62 111 SER A C 1
ATOM 867 O O . SER A 1 111 ? -16.070 2.537 3.234 1.00 93.62 111 SER A O 1
ATOM 869 N N . ARG A 1 112 ? -14.987 0.587 3.468 1.00 96.75 112 ARG A N 1
ATOM 870 C CA . ARG A 1 112 ? -15.075 0.549 4.939 1.00 96.75 112 ARG A CA 1
ATOM 871 C C . ARG A 1 112 ? -14.203 1.608 5.608 1.00 96.75 112 ARG A C 1
ATOM 873 O O . ARG A 1 112 ? -14.659 2.243 6.559 1.00 96.75 112 ARG A O 1
ATOM 880 N N . ARG A 1 113 ? -13.012 1.882 5.074 1.00 96.31 113 ARG A N 1
ATOM 881 C CA . ARG A 1 113 ? -12.138 2.978 5.510 1.00 96.31 113 ARG A CA 1
ATOM 882 C C . ARG A 1 113 ? -12.847 4.323 5.425 1.00 96.31 113 ARG A C 1
ATOM 884 O O . ARG A 1 113 ? -12.720 5.126 6.341 1.00 96.31 113 ARG A O 1
ATOM 891 N N . ASN A 1 114 ? -13.636 4.571 4.376 1.00 93.88 114 ASN A N 1
ATOM 892 C CA . ASN A 1 114 ? -14.415 5.811 4.274 1.00 93.88 114 ASN A CA 1
ATOM 893 C C . ASN A 1 114 ? -15.327 6.001 5.500 1.00 93.88 114 ASN A C 1
ATOM 895 O O . ASN A 1 114 ? -15.417 7.102 6.042 1.00 93.88 114 ASN A O 1
ATOM 899 N N . ARG A 1 115 ? -15.931 4.914 5.999 1.00 94.88 115 ARG A N 1
ATOM 900 C CA . ARG A 1 115 ? -16.729 4.955 7.228 1.00 94.88 115 ARG A CA 1
ATOM 901 C C . ARG A 1 115 ? -15.880 5.286 8.457 1.00 94.88 115 ARG A C 1
ATOM 903 O O . ARG A 1 115 ? -16.307 6.116 9.249 1.00 94.88 115 ARG A O 1
ATOM 910 N N . VAL A 1 116 ? -14.689 4.695 8.576 1.00 96.88 116 VAL A N 1
ATOM 911 C CA . VAL A 1 116 ? -13.736 4.966 9.671 1.00 96.88 116 VAL A CA 1
ATOM 912 C C . VAL A 1 116 ? -13.248 6.418 9.661 1.00 96.88 116 VAL A C 1
ATOM 914 O O . VAL A 1 116 ? -13.160 7.023 10.718 1.00 96.88 116 VAL A O 1
ATOM 917 N N . ILE A 1 117 ? -12.942 6.988 8.492 1.00 95.31 117 ILE A N 1
ATOM 918 C CA . ILE A 1 117 ? -12.305 8.312 8.389 1.00 95.31 117 ILE A CA 1
ATOM 919 C C . ILE A 1 117 ? -13.338 9.439 8.335 1.00 95.31 117 ILE A C 1
ATOM 921 O O . ILE A 1 117 ? -13.229 10.426 9.055 1.00 95.31 117 ILE A O 1
ATOM 925 N N . HIS A 1 118 ? -14.341 9.320 7.466 1.00 94.06 118 HIS A N 1
ATOM 926 C CA . HIS A 1 118 ? -15.234 10.437 7.141 1.00 94.06 118 HIS A CA 1
ATOM 927 C C . HIS A 1 118 ? -16.587 10.353 7.835 1.00 94.06 118 HIS A C 1
ATOM 929 O O . HIS A 1 118 ? -17.278 11.363 7.953 1.00 94.06 118 HIS A O 1
ATOM 935 N N . ARG A 1 119 ? -17.000 9.155 8.263 1.00 94.06 119 ARG A N 1
ATOM 936 C CA . ARG A 1 119 ? -18.330 8.932 8.848 1.00 94.06 119 ARG A CA 1
ATOM 937 C C . ARG A 1 119 ? -18.278 8.387 10.268 1.00 94.06 119 ARG A C 1
ATOM 939 O O . ARG A 1 119 ? -19.303 7.912 10.746 1.00 94.06 119 ARG A O 1
ATOM 946 N N . TYR A 1 120 ? -17.131 8.475 10.943 1.00 94.00 120 TYR A N 1
ATOM 947 C CA . TYR A 1 120 ? -16.936 7.899 12.275 1.00 94.00 120 TYR A CA 1
ATOM 948 C C . TYR A 1 120 ? -18.032 8.342 13.250 1.00 94.00 120 TYR A C 1
ATOM 950 O O . TYR A 1 120 ? -18.794 7.522 13.744 1.00 94.00 120 TYR A O 1
ATOM 958 N N . CYS A 1 121 ? -18.191 9.657 13.426 1.00 95.69 121 CYS A N 1
ATOM 959 C CA . CYS A 1 121 ? -19.159 10.237 14.360 1.00 95.69 121 CYS A CA 1
ATOM 960 C C . CYS A 1 121 ? -20.620 10.157 13.887 1.00 95.69 121 CYS A C 1
ATOM 962 O O . CYS A 1 121 ? -21.529 10.349 14.688 1.00 95.69 121 CYS A O 1
ATOM 964 N N . ILE A 1 122 ? -20.855 9.930 12.591 1.00 95.44 122 ILE A N 1
ATOM 965 C CA . ILE A 1 122 ? -22.191 9.958 11.965 1.00 95.44 122 ILE A CA 1
ATOM 966 C C . ILE A 1 122 ? -22.626 8.578 11.453 1.00 95.44 122 ILE A C 1
ATOM 968 O O . ILE A 1 122 ? -23.488 8.468 10.582 1.00 95.44 122 ILE A O 1
ATOM 972 N N . SER A 1 123 ? -22.014 7.511 11.959 1.00 95.06 123 SER A N 1
ATOM 973 C CA . SER A 1 123 ? -22.386 6.131 11.659 1.00 95.06 123 SER A CA 1
ATOM 974 C C . SER A 1 123 ? -22.380 5.291 12.933 1.00 95.06 123 SER A C 1
ATOM 976 O O . SER A 1 123 ? -21.861 5.711 13.960 1.00 95.06 123 SER A O 1
ATOM 978 N N . LEU A 1 124 ? -22.955 4.091 12.868 1.00 96.12 124 LEU A N 1
ATOM 979 C CA . LEU A 1 124 ? -22.995 3.152 13.996 1.00 96.12 124 LEU A CA 1
ATOM 980 C C . LEU A 1 124 ? -21.705 2.326 14.135 1.00 96.12 124 LEU A C 1
ATOM 982 O O . LEU A 1 124 ? -21.731 1.253 14.730 1.00 96.12 124 LEU A O 1
ATOM 986 N N . ILE A 1 125 ? -20.599 2.773 13.535 1.00 97.19 125 ILE A N 1
ATOM 987 C CA . ILE A 1 125 ? -19.329 2.056 13.625 1.00 97.19 125 ILE A CA 1
ATOM 988 C C . ILE A 1 125 ? -18.811 2.102 15.065 1.00 97.19 125 ILE A C 1
ATOM 990 O O . ILE A 1 125 ? -18.733 3.159 15.686 1.00 97.19 125 ILE A O 1
ATOM 994 N N . THR A 1 126 ? -18.461 0.942 15.600 1.00 97.31 126 THR A N 1
ATOM 995 C CA . THR A 1 126 ? -17.879 0.804 16.933 1.00 97.31 126 THR A CA 1
ATOM 996 C C . THR A 1 126 ? -16.357 0.739 16.854 1.00 97.31 126 THR A C 1
ATOM 998 O O . THR A 1 126 ? -15.780 0.407 15.819 1.00 97.31 126 THR A O 1
ATOM 1001 N N . THR A 1 127 ? -15.673 0.972 17.975 1.00 96.62 127 THR A N 1
ATOM 1002 C CA . THR A 1 127 ? -14.219 0.757 18.063 1.00 96.62 127 THR A CA 1
ATOM 1003 C C . THR A 1 127 ? -13.831 -0.693 17.752 1.00 96.62 127 THR A C 1
ATOM 1005 O O . THR A 1 127 ? -12.779 -0.926 17.163 1.00 96.62 127 THR A O 1
ATOM 1008 N N . LYS A 1 128 ? -14.689 -1.669 18.091 1.00 97.62 128 LYS A N 1
ATOM 1009 C CA . LYS A 1 128 ? -14.477 -3.079 17.732 1.00 97.62 128 LYS A CA 1
ATOM 1010 C C . LYS A 1 128 ? -14.503 -3.279 16.216 1.00 97.62 128 LYS A C 1
ATOM 1012 O O . LYS A 1 128 ? -13.621 -3.950 15.697 1.00 97.62 128 LYS A O 1
ATOM 1017 N N . ASP A 1 129 ? -15.437 -2.640 15.509 1.00 98.12 129 ASP A N 1
ATOM 1018 C CA . ASP A 1 129 ? -15.473 -2.688 14.041 1.00 98.12 129 ASP A CA 1
ATOM 1019 C C . ASP A 1 129 ? -14.210 -2.079 13.422 1.00 98.12 129 ASP A C 1
ATOM 1021 O O . ASP A 1 129 ? -13.740 -2.541 12.388 1.00 98.12 129 ASP A O 1
ATOM 1025 N N . VAL A 1 130 ? -13.660 -1.023 14.031 1.00 98.25 130 VAL A N 1
ATOM 1026 C CA . VAL A 1 130 ? -12.428 -0.372 13.553 1.00 98.25 130 VAL A CA 1
ATOM 1027 C C . VAL A 1 130 ? -11.222 -1.281 13.765 1.00 98.25 130 VAL A C 1
ATOM 1029 O O . VAL A 1 130 ? -10.387 -1.367 12.871 1.00 98.25 130 VAL A O 1
ATOM 1032 N N . LEU A 1 131 ? -11.146 -1.975 14.906 1.00 98.06 131 LEU A N 1
ATOM 1033 C CA . LEU A 1 131 ? -10.141 -3.013 15.144 1.00 98.06 131 LEU A CA 1
ATOM 1034 C C . LEU A 1 131 ? -10.235 -4.110 14.078 1.00 98.06 131 LEU A C 1
ATOM 1036 O O . LEU A 1 131 ? -9.222 -4.448 13.480 1.00 98.06 131 LEU A O 1
ATOM 1040 N N . ASP A 1 132 ? -11.439 -4.598 13.781 1.00 98.31 132 ASP A N 1
ATOM 1041 C CA . ASP A 1 132 ? -11.630 -5.643 12.768 1.00 98.31 132 ASP A CA 1
ATOM 1042 C C . ASP A 1 132 ? -11.198 -5.165 11.375 1.00 98.31 132 ASP A C 1
ATOM 1044 O O . ASP A 1 132 ? -10.480 -5.867 10.669 1.00 98.31 132 ASP A O 1
ATOM 1048 N N . ILE A 1 133 ? -11.539 -3.924 11.009 1.00 98.44 133 ILE A N 1
ATOM 1049 C CA . ILE A 1 133 ? -11.058 -3.302 9.766 1.00 98.44 133 ILE A CA 1
ATOM 1050 C C . ILE A 1 133 ? -9.527 -3.193 9.760 1.00 98.44 133 ILE A C 1
ATOM 1052 O O . ILE A 1 133 ? -8.911 -3.455 8.731 1.00 98.44 133 ILE A O 1
ATOM 1056 N N . ALA A 1 134 ? -8.907 -2.800 10.876 1.00 98.31 134 ALA A N 1
ATOM 1057 C CA . ALA A 1 134 ? -7.454 -2.688 10.985 1.00 98.31 134 ALA A CA 1
ATOM 1058 C C . ALA A 1 134 ? -6.762 -4.051 10.828 1.00 98.31 134 ALA A C 1
ATOM 1060 O O . ALA A 1 134 ? -5.767 -4.137 10.114 1.00 98.31 134 ALA A O 1
ATOM 1061 N N . SER A 1 135 ? -7.306 -5.109 11.436 1.00 98.06 135 SER A N 1
ATOM 1062 C CA . SER A 1 135 ? -6.799 -6.479 11.294 1.00 98.06 135 SER A CA 1
ATOM 1063 C C . SER A 1 135 ? -6.906 -6.987 9.856 1.00 98.06 135 SER A C 1
ATOM 1065 O O . SER A 1 135 ? -5.935 -7.515 9.327 1.00 98.06 135 SER A O 1
ATOM 1067 N N . GLU A 1 136 ? -8.033 -6.756 9.181 1.00 98.44 136 GLU A N 1
ATOM 1068 C CA . GLU A 1 136 ? -8.184 -7.136 7.770 1.00 98.44 136 GLU A CA 1
ATOM 1069 C C . GLU A 1 136 ? -7.222 -6.369 6.849 1.00 98.44 136 GLU A C 1
ATOM 1071 O O . GLU A 1 136 ? -6.698 -6.923 5.882 1.00 98.44 136 GLU A O 1
ATOM 1076 N N . TYR A 1 137 ? -6.956 -5.094 7.149 1.00 98.38 137 TYR A N 1
ATOM 1077 C CA . TYR A 1 137 ? -5.929 -4.321 6.451 1.00 98.38 137 TYR A CA 1
ATOM 1078 C C . TYR A 1 137 ? -4.521 -4.888 6.676 1.00 98.38 137 TYR A C 1
ATOM 1080 O O . TYR A 1 137 ? -3.727 -4.909 5.736 1.00 98.38 137 TYR A O 1
ATOM 1088 N N . ASP A 1 138 ? -4.210 -5.341 7.891 1.00 97.25 138 ASP A N 1
ATOM 1089 C CA . ASP A 1 138 ? -2.918 -5.947 8.219 1.00 97.25 138 ASP A CA 1
ATOM 1090 C C . ASP A 1 138 ? -2.694 -7.256 7.447 1.00 97.25 138 ASP A C 1
ATOM 1092 O O . ASP A 1 138 ? -1.654 -7.428 6.808 1.00 97.25 138 ASP A O 1
ATOM 1096 N N . GLU A 1 139 ? -3.705 -8.128 7.404 1.00 97.69 139 GLU A N 1
ATOM 1097 C CA . GLU A 1 139 ? -3.688 -9.360 6.607 1.00 97.69 139 GLU A CA 1
ATOM 1098 C C . GLU A 1 139 ? -3.506 -9.062 5.111 1.00 97.69 139 GLU A C 1
ATOM 1100 O O . GLU A 1 139 ? -2.610 -9.609 4.459 1.00 97.69 139 GLU A O 1
ATOM 1105 N N . LEU A 1 140 ? -4.299 -8.135 4.565 1.00 97.94 140 LEU A N 1
ATOM 1106 C CA . LEU A 1 140 ? -4.241 -7.784 3.147 1.00 97.94 140 LEU A CA 1
ATOM 1107 C C . LEU A 1 140 ? -2.903 -7.145 2.754 1.00 97.94 140 LEU A C 1
ATOM 1109 O O . LEU A 1 140 ? -2.394 -7.392 1.660 1.00 97.94 140 LEU A O 1
ATOM 1113 N N . LYS A 1 141 ? -2.297 -6.361 3.652 1.00 97.00 141 LYS A N 1
ATOM 1114 C CA . LYS A 1 141 ? -0.944 -5.819 3.478 1.00 97.00 141 LYS A CA 1
ATOM 1115 C C . LYS A 1 141 ? 0.066 -6.949 3.269 1.00 97.00 141 LYS A C 1
ATOM 1117 O O . LYS A 1 141 ? 0.867 -6.867 2.342 1.00 97.00 141 LYS A O 1
ATOM 1122 N N . HIS A 1 142 ? -0.002 -8.019 4.062 1.00 96.06 142 HIS A N 1
ATOM 1123 C CA . HIS A 1 142 ? 0.872 -9.183 3.891 1.00 96.06 142 HIS A CA 1
ATOM 1124 C C . HIS A 1 142 ? 0.625 -9.928 2.567 1.00 96.06 142 HIS A C 1
ATOM 1126 O O . HIS A 1 142 ? 1.591 -10.289 1.891 1.00 96.06 142 HIS A O 1
ATOM 1132 N N . GLU A 1 143 ? -0.635 -10.104 2.151 1.00 96.94 143 GLU A N 1
ATOM 1133 C CA . GLU A 1 143 ? -0.985 -10.715 0.853 1.00 96.94 143 GLU A CA 1
ATOM 1134 C C . GLU A 1 143 ? -0.409 -9.923 -0.338 1.00 96.94 143 GLU A C 1
ATOM 1136 O O . GLU A 1 143 ? 0.173 -10.492 -1.272 1.00 96.94 143 GLU A O 1
ATOM 1141 N N . VAL A 1 144 ? -0.531 -8.594 -0.296 1.00 97.88 144 VAL A N 1
ATOM 1142 C CA . VAL A 1 144 ? -0.014 -7.693 -1.333 1.00 97.88 144 VAL A CA 1
ATOM 1143 C C . VAL A 1 144 ? 1.516 -7.704 -1.359 1.00 97.88 144 VAL A C 1
ATOM 1145 O O . VAL A 1 144 ? 2.100 -7.851 -2.436 1.00 97.88 144 VAL A O 1
ATOM 1148 N N . SER A 1 145 ? 2.181 -7.623 -0.201 1.00 96.31 145 SER A N 1
ATOM 1149 C CA . SER A 1 145 ? 3.646 -7.707 -0.122 1.00 96.31 145 SER A CA 1
ATOM 1150 C C . SER A 1 145 ? 4.176 -9.023 -0.691 1.00 96.31 145 SER A C 1
ATOM 1152 O O . SER A 1 145 ? 5.098 -9.001 -1.500 1.00 96.31 145 SER A O 1
ATOM 1154 N N . ALA A 1 146 ? 3.553 -10.158 -0.359 1.00 96.75 146 ALA A N 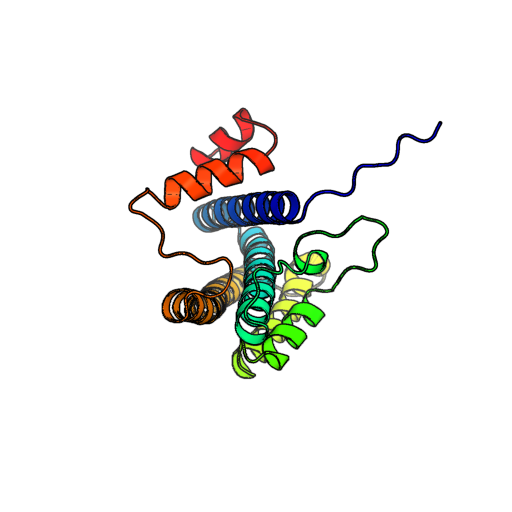1
ATOM 1155 C CA . ALA A 1 146 ? 3.945 -11.462 -0.896 1.00 96.75 146 ALA A CA 1
ATOM 1156 C C . ALA A 1 146 ? 3.783 -11.548 -2.424 1.00 96.75 146 ALA A C 1
ATOM 1158 O O . ALA A 1 146 ? 4.503 -12.289 -3.097 1.00 96.75 146 ALA A O 1
ATOM 1159 N N . SER A 1 147 ? 2.834 -10.804 -2.993 1.00 97.06 147 SER A N 1
ATOM 1160 C CA . SER A 1 147 ? 2.633 -10.744 -4.441 1.00 97.06 147 SER A CA 1
ATOM 1161 C C . SER A 1 147 ? 3.727 -9.931 -5.136 1.00 97.06 147 SER A C 1
ATOM 1163 O O . SER A 1 147 ? 4.247 -10.358 -6.166 1.00 97.06 147 SER A O 1
ATOM 1165 N N . VAL A 1 148 ? 4.144 -8.811 -4.543 1.00 97.00 148 VAL A N 1
ATOM 1166 C CA . VAL A 1 148 ? 5.249 -7.988 -5.060 1.00 97.00 148 VAL A CA 1
ATOM 1167 C C . VAL A 1 148 ? 6.604 -8.680 -4.886 1.00 97.00 148 VAL A C 1
ATOM 1169 O O . VAL A 1 148 ? 7.413 -8.659 -5.811 1.00 97.00 148 VAL A O 1
ATOM 1172 N N . GLU A 1 149 ? 6.815 -9.406 -3.787 1.00 95.88 149 GLU A N 1
ATOM 1173 C CA . GLU A 1 149 ? 8.033 -10.199 -3.549 1.00 95.88 149 GLU A CA 1
ATOM 1174 C C . GLU A 1 149 ? 8.274 -11.242 -4.660 1.00 95.88 149 GLU A C 1
ATOM 1176 O O . GLU A 1 149 ? 9.412 -11.545 -5.025 1.00 95.88 149 GLU A O 1
ATOM 1181 N N . LYS A 1 150 ? 7.207 -11.791 -5.260 1.00 97.00 150 LYS A N 1
ATOM 1182 C CA . LYS A 1 150 ? 7.333 -12.694 -6.419 1.00 97.00 150 LYS A CA 1
ATOM 1183 C C . LYS A 1 150 ? 7.936 -11.981 -7.632 1.00 97.00 150 LYS A C 1
ATOM 1185 O O . LYS A 1 150 ? 8.741 -12.586 -8.335 1.00 97.00 150 LYS A O 1
ATOM 1190 N N . LEU A 1 151 ? 7.578 -10.716 -7.865 1.00 97.06 151 LEU A N 1
ATOM 1191 C CA . LEU A 1 151 ? 8.143 -9.906 -8.951 1.00 97.06 151 LEU A CA 1
ATOM 1192 C C . LEU A 1 151 ? 9.616 -9.584 -8.690 1.00 97.06 151 LEU A C 1
ATOM 1194 O O . LEU A 1 151 ? 10.431 -9.676 -9.600 1.00 97.06 151 LEU A O 1
ATOM 1198 N N . GLU A 1 152 ? 9.967 -9.257 -7.446 1.00 94.94 152 GLU A N 1
ATOM 1199 C CA . GLU A 1 152 ? 11.355 -9.017 -7.033 1.00 94.94 152 GLU A CA 1
ATOM 1200 C C . GLU A 1 152 ? 12.236 -10.250 -7.267 1.00 94.94 152 GLU A C 1
ATOM 1202 O O . GLU A 1 152 ? 13.305 -10.153 -7.871 1.00 94.94 152 GLU A O 1
ATOM 1207 N N . LYS A 1 153 ? 11.761 -11.433 -6.854 1.00 95.12 153 LYS A N 1
ATOM 1208 C CA . LYS A 1 153 ? 12.450 -12.709 -7.107 1.00 95.12 153 LYS A CA 1
ATOM 1209 C C . LYS A 1 153 ? 12.624 -12.977 -8.598 1.00 95.12 153 LYS A C 1
ATOM 1211 O O . LYS A 1 153 ? 13.675 -13.462 -9.012 1.00 95.12 153 LYS A O 1
ATOM 1216 N N . GLU A 1 154 ? 11.615 -12.652 -9.399 1.00 95.94 154 GLU A N 1
ATOM 1217 C CA . GLU A 1 154 ? 11.666 -12.824 -10.847 1.00 95.94 154 GLU A CA 1
ATOM 1218 C C . GLU A 1 154 ? 12.665 -11.866 -11.513 1.00 95.94 154 GLU A C 1
ATOM 1220 O O . GLU A 1 154 ? 13.439 -12.296 -12.368 1.00 95.94 154 GLU A O 1
ATOM 1225 N N . GLN A 1 155 ? 12.725 -10.605 -11.072 1.00 94.69 155 GLN A N 1
ATOM 1226 C CA . GLN A 1 155 ? 13.736 -9.641 -11.523 1.00 94.69 155 GLN A CA 1
ATOM 1227 C C . GLN A 1 155 ? 15.154 -10.141 -11.253 1.00 94.69 155 GLN A C 1
ATOM 1229 O O . GLN A 1 155 ? 15.987 -10.152 -12.161 1.00 94.69 155 GLN A O 1
ATOM 1234 N N . ILE A 1 156 ? 15.408 -10.642 -10.039 1.00 94.19 156 ILE A N 1
ATOM 1235 C CA . ILE A 1 156 ? 16.706 -11.220 -9.665 1.00 94.19 156 ILE A CA 1
ATOM 1236 C C . ILE A 1 156 ? 17.030 -12.430 -10.546 1.00 94.19 156 ILE A C 1
ATOM 1238 O O . ILE A 1 156 ? 18.139 -12.533 -11.068 1.00 94.19 156 ILE A O 1
ATOM 1242 N N . ARG A 1 157 ? 16.065 -13.340 -10.738 1.00 95.06 157 ARG A N 1
ATOM 1243 C CA . ARG A 1 157 ? 16.243 -14.557 -11.543 1.00 95.06 157 ARG A CA 1
ATOM 1244 C C . ARG A 1 157 ? 16.599 -14.246 -12.997 1.00 95.06 157 ARG A C 1
ATOM 1246 O O . ARG A 1 157 ? 17.394 -14.970 -13.591 1.00 95.06 157 ARG A O 1
ATOM 1253 N N . LEU A 1 158 ? 15.987 -13.211 -13.569 1.00 94.44 158 LEU A N 1
ATOM 1254 C CA . LEU A 1 158 ? 16.194 -12.806 -14.960 1.00 94.44 158 LEU A CA 1
ATOM 1255 C C . LEU A 1 158 ? 17.340 -11.801 -15.143 1.00 94.44 158 LEU A C 1
ATOM 1257 O O . LEU A 1 158 ? 17.775 -11.593 -16.273 1.00 94.44 158 LEU A O 1
ATOM 1261 N N . GLY A 1 159 ? 17.831 -11.185 -14.064 1.00 92.06 159 GLY A N 1
ATOM 1262 C CA . GLY A 1 159 ? 18.822 -10.109 -14.130 1.00 92.06 159 GLY A CA 1
ATOM 1263 C C . GLY A 1 159 ? 18.282 -8.840 -14.801 1.00 92.06 159 GLY A C 1
ATOM 1264 O O . GLY A 1 159 ? 19.028 -8.148 -15.491 1.00 92.06 159 GLY A O 1
ATOM 1265 N N . VAL A 1 160 ? 16.985 -8.563 -14.642 1.00 92.25 160 VAL A N 1
ATOM 1266 C CA . VAL A 1 160 ? 16.267 -7.450 -15.283 1.00 92.25 160 VAL A CA 1
ATOM 1267 C C . VAL A 1 160 ? 15.667 -6.536 -14.221 1.00 92.25 160 VAL A C 1
ATOM 1269 O O . VAL A 1 160 ? 15.126 -7.017 -13.231 1.00 92.25 160 VAL A O 1
ATOM 1272 N N . GLY A 1 161 ? 15.675 -5.227 -14.475 1.00 91.19 161 GLY A N 1
ATOM 1273 C CA . GLY A 1 161 ? 15.049 -4.239 -13.605 1.00 91.19 161 GLY A CA 1
ATOM 1274 C C . GLY A 1 161 ? 15.971 -3.743 -12.497 1.00 91.19 161 GLY A C 1
ATOM 1275 O O . GLY A 1 161 ? 17.195 -3.885 -12.543 1.00 91.19 161 GLY A O 1
ATOM 1276 N N . MET A 1 162 ? 15.370 -3.084 -11.509 1.00 90.25 162 MET A N 1
ATOM 1277 C CA . MET A 1 162 ? 16.120 -2.399 -10.456 1.00 90.25 162 MET A CA 1
ATOM 1278 C C . MET A 1 162 ? 16.429 -3.267 -9.236 1.00 90.25 162 MET A C 1
ATOM 1280 O O . MET A 1 162 ? 17.313 -2.902 -8.458 1.00 90.25 162 MET A O 1
ATOM 1284 N N . THR A 1 163 ? 15.714 -4.378 -9.045 1.00 86.38 163 THR A N 1
ATOM 1285 C CA . THR A 1 163 ? 15.943 -5.267 -7.909 1.00 86.38 163 THR A CA 1
ATOM 1286 C C . THR A 1 163 ? 17.198 -6.095 -8.149 1.00 86.38 163 THR A C 1
ATOM 1288 O O . THR A 1 163 ? 17.265 -6.934 -9.044 1.00 86.38 163 THR A O 1
ATOM 1291 N N . LEU A 1 164 ? 18.204 -5.866 -7.310 1.00 76.81 164 LEU A N 1
ATOM 1292 C CA . LEU A 1 164 ? 19.451 -6.621 -7.292 1.00 76.81 164 LEU A CA 1
ATOM 1293 C C . LEU A 1 164 ? 19.449 -7.577 -6.098 1.00 76.81 164 LEU A C 1
ATOM 1295 O O . LEU A 1 164 ? 18.820 -7.305 -5.075 1.00 76.81 164 LEU A O 1
ATOM 1299 N N . GLN A 1 165 ? 20.194 -8.678 -6.197 1.00 72.25 165 GLN A N 1
ATOM 1300 C CA . GLN A 1 165 ? 20.456 -9.538 -5.044 1.00 72.25 165 GLN A CA 1
ATOM 1301 C C . GLN A 1 165 ? 21.270 -8.733 -4.009 1.00 72.25 165 GLN A C 1
ATOM 1303 O O . GLN A 1 165 ? 22.459 -8.482 -4.198 1.00 72.25 165 GLN A O 1
ATOM 1308 N N . GLY A 1 166 ? 20.599 -8.236 -2.967 1.00 61.75 166 GLY A N 1
ATOM 1309 C CA . GLY A 1 166 ? 21.166 -7.324 -1.969 1.00 61.75 166 GLY A CA 1
ATOM 1310 C C . GLY A 1 166 ? 21.932 -8.025 -0.842 1.00 61.75 166 GLY A C 1
ATOM 1311 O O . GLY A 1 166 ? 21.613 -9.152 -0.468 1.00 61.75 166 GLY A O 1
ATOM 1312 N N . GLY A 1 167 ? 22.959 -7.338 -0.323 1.00 55.41 167 GLY A N 1
ATOM 1313 C CA . GLY A 1 167 ? 23.916 -7.823 0.678 1.00 55.41 167 GLY A CA 1
ATOM 1314 C C . GLY A 1 167 ? 23.431 -7.813 2.136 1.00 55.41 167 GLY A C 1
ATOM 1315 O O . GLY A 1 167 ? 22.384 -7.270 2.473 1.00 55.41 167 GLY A O 1
ATOM 1316 N N . THR A 1 168 ? 24.249 -8.414 3.004 1.00 46.00 168 THR A N 1
ATOM 1317 C CA . THR A 1 168 ? 24.003 -8.773 4.416 1.00 46.00 168 THR A CA 1
ATOM 1318 C C . THR A 1 168 ? 23.970 -7.586 5.398 1.00 46.00 168 THR A C 1
ATOM 1320 O O . THR A 1 168 ? 24.626 -7.631 6.439 1.00 46.00 168 THR A O 1
ATOM 1323 N N . GLY A 1 169 ? 23.278 -6.496 5.066 1.00 57.06 169 GLY A N 1
ATOM 1324 C CA . GLY A 1 169 ? 23.037 -5.383 5.993 1.00 57.06 169 GLY A CA 1
ATOM 1325 C C . GLY A 1 169 ? 21.770 -5.593 6.827 1.00 57.06 169 GLY A C 1
ATOM 1326 O O . GLY A 1 169 ? 20.858 -6.293 6.389 1.00 57.06 169 GLY A O 1
ATOM 1327 N N . ASP A 1 170 ? 21.689 -4.974 8.008 1.00 68.44 170 ASP A N 1
ATOM 1328 C CA . ASP A 1 170 ? 20.451 -4.967 8.797 1.00 68.44 170 ASP A CA 1
ATOM 1329 C C . ASP A 1 170 ? 19.384 -4.126 8.071 1.00 68.44 170 ASP A C 1
ATOM 1331 O O . ASP A 1 170 ? 19.457 -2.897 7.997 1.00 68.44 170 ASP A O 1
ATOM 1335 N N . ILE A 1 171 ? 18.397 -4.810 7.491 1.00 70.62 171 ILE A N 1
ATOM 1336 C CA . ILE A 1 171 ? 17.276 -4.204 6.761 1.00 70.62 171 ILE A CA 1
ATOM 1337 C C . ILE A 1 171 ? 16.485 -3.259 7.675 1.00 70.62 171 ILE A C 1
ATOM 1339 O O . ILE A 1 171 ? 15.989 -2.229 7.217 1.00 70.62 171 ILE A O 1
ATOM 1343 N N . ALA A 1 172 ? 16.379 -3.568 8.971 1.00 66.06 172 ALA A N 1
ATOM 1344 C CA . ALA A 1 172 ? 15.641 -2.738 9.911 1.00 66.06 172 ALA A CA 1
ATOM 1345 C C . ALA A 1 172 ? 16.339 -1.394 10.156 1.00 66.06 172 ALA A C 1
ATOM 1347 O O . ALA A 1 172 ? 15.655 -0.381 10.308 1.00 66.06 172 ALA A O 1
ATOM 1348 N N . ASP A 1 173 ? 17.672 -1.370 10.161 1.00 70.75 173 ASP A N 1
ATOM 1349 C CA . ASP A 1 173 ? 18.445 -0.131 10.282 1.00 70.75 173 ASP A CA 1
ATOM 1350 C C . ASP A 1 173 ? 18.321 0.721 9.011 1.00 70.75 173 ASP A C 1
ATOM 1352 O O . ASP A 1 173 ? 18.052 1.916 9.096 1.00 70.75 173 ASP A O 1
ATOM 1356 N N . GLN A 1 174 ? 18.366 0.104 7.825 1.00 74.50 174 GLN A N 1
ATOM 1357 C CA . GLN A 1 174 ? 18.181 0.821 6.553 1.00 74.50 174 GLN A CA 1
ATOM 1358 C C . GLN A 1 174 ? 16.788 1.453 6.425 1.00 74.50 174 GLN A C 1
ATOM 1360 O O . GLN A 1 174 ? 16.654 2.593 5.978 1.00 74.50 174 GLN A O 1
ATOM 1365 N N . VAL A 1 175 ? 15.738 0.735 6.838 1.00 73.81 175 VAL A N 1
ATOM 1366 C CA . VAL A 1 175 ? 14.369 1.276 6.866 1.00 73.81 175 VAL A CA 1
ATOM 1367 C C . VAL A 1 175 ? 14.276 2.447 7.847 1.00 73.81 175 VAL A C 1
ATOM 1369 O O . VAL A 1 175 ? 13.670 3.469 7.523 1.00 73.81 175 VAL A O 1
ATOM 1372 N N . ARG A 1 176 ? 14.914 2.348 9.021 1.00 75.69 176 ARG A N 1
ATOM 1373 C CA . ARG A 1 176 ? 14.957 3.450 9.992 1.00 75.69 176 ARG A CA 1
ATOM 1374 C C . ARG A 1 176 ? 15.679 4.676 9.435 1.00 75.69 176 ARG A C 1
ATOM 1376 O O . ARG A 1 176 ? 15.176 5.786 9.601 1.00 75.69 176 ARG A O 1
ATOM 1383 N N . ASP A 1 177 ? 16.805 4.498 8.756 1.00 80.75 177 ASP A N 1
ATOM 1384 C CA . ASP A 1 177 ? 17.564 5.608 8.172 1.00 80.75 177 ASP A CA 1
ATOM 1385 C C . ASP A 1 177 ? 16.784 6.315 7.056 1.00 80.75 177 ASP A C 1
ATOM 1387 O O . ASP A 1 177 ? 16.765 7.545 6.983 1.00 80.75 177 ASP A O 1
ATOM 1391 N N . LEU A 1 178 ? 16.055 5.560 6.229 1.00 82.00 178 LEU A N 1
ATOM 1392 C CA . LEU A 1 178 ? 15.174 6.134 5.210 1.00 82.00 178 LEU A CA 1
ATOM 1393 C C . LEU A 1 178 ? 14.030 6.951 5.829 1.00 82.00 178 LEU A C 1
ATOM 1395 O O . LEU A 1 178 ? 13.712 8.035 5.336 1.00 82.00 178 LEU A O 1
ATOM 1399 N N . ALA A 1 179 ? 13.425 6.468 6.915 1.00 78.94 179 ALA A N 1
ATOM 1400 C CA . ALA A 1 179 ? 12.311 7.154 7.565 1.00 78.94 179 ALA A CA 1
ATOM 1401 C C . ALA A 1 179 ? 12.706 8.519 8.165 1.00 78.94 179 ALA A C 1
ATOM 1403 O O . ALA A 1 179 ? 11.911 9.460 8.099 1.00 78.94 179 ALA A O 1
ATOM 1404 N N . LEU A 1 180 ? 13.943 8.670 8.669 1.00 79.38 180 LEU A N 1
ATOM 1405 C CA . LEU A 1 180 ? 14.455 9.935 9.236 1.00 79.38 180 LEU A CA 1
ATOM 1406 C C . LEU A 1 180 ? 14.255 11.114 8.282 1.00 79.38 180 LEU A C 1
ATOM 1408 O O . LEU A 1 180 ? 13.724 12.157 8.662 1.00 79.38 180 LEU A O 1
ATOM 1412 N N . GLY A 1 181 ? 14.607 10.916 7.010 1.00 77.00 181 GLY A N 1
ATOM 1413 C CA . GLY A 1 181 ? 14.503 11.958 5.993 1.00 77.00 181 GLY A CA 1
ATOM 1414 C C . GLY A 1 181 ? 13.069 12.398 5.687 1.00 77.00 181 GLY A C 1
ATOM 1415 O O . GLY A 1 181 ? 12.897 13.414 5.017 1.00 77.00 181 GLY A O 1
ATOM 1416 N N . LYS A 1 182 ? 12.049 11.651 6.135 1.00 86.44 182 LYS A N 1
ATOM 1417 C CA . LYS A 1 182 ? 10.636 12.010 5.969 1.00 86.44 182 LYS A CA 1
ATOM 1418 C C . LYS A 1 182 ? 10.043 12.700 7.196 1.00 86.44 182 LYS A C 1
ATOM 1420 O O . LYS A 1 182 ? 9.184 13.559 7.016 1.00 86.44 182 LYS A O 1
ATOM 1425 N N . HIS A 1 183 ? 10.483 12.345 8.404 1.00 84.31 183 HIS A N 1
ATOM 1426 C CA . HIS A 1 183 ? 9.961 12.934 9.647 1.00 84.31 183 HIS A CA 1
ATOM 1427 C C . HIS A 1 183 ? 10.270 14.428 9.766 1.00 84.31 183 HIS A C 1
ATOM 1429 O O . HIS A 1 183 ? 9.503 15.159 10.385 1.00 84.31 183 HIS A O 1
ATOM 1435 N N . GLY A 1 184 ? 11.359 14.892 9.144 1.00 80.94 184 GLY A N 1
ATOM 1436 C CA . GLY A 1 184 ? 11.690 16.317 9.034 1.00 80.94 184 GLY A CA 1
ATOM 1437 C C . GLY A 1 184 ? 12.206 16.971 10.322 1.00 80.94 184 GLY A C 1
ATOM 1438 O O . GLY A 1 184 ? 12.571 18.142 10.278 1.00 80.94 184 GLY A O 1
ATOM 1439 N N . ASP A 1 185 ? 12.262 16.229 11.434 1.00 86.44 185 ASP A N 1
ATOM 1440 C CA . ASP A 1 185 ? 12.827 16.644 12.721 1.00 86.44 185 ASP A CA 1
ATOM 1441 C C . ASP A 1 185 ? 13.417 15.438 13.480 1.00 86.44 185 ASP A C 1
ATOM 1443 O O . ASP A 1 185 ? 12.741 14.424 13.692 1.00 86.44 185 ASP A O 1
ATOM 1447 N N . ASP A 1 186 ? 14.677 15.553 13.908 1.00 82.25 186 ASP A N 1
ATOM 1448 C CA . ASP A 1 186 ? 15.404 14.471 14.589 1.00 82.25 186 ASP A CA 1
ATOM 1449 C C . ASP A 1 186 ? 14.846 14.192 15.994 1.00 82.25 186 ASP A C 1
ATOM 1451 O O . ASP A 1 186 ? 14.843 13.048 16.457 1.00 82.25 186 ASP A O 1
ATOM 1455 N N . GLY A 1 187 ? 14.353 15.225 16.687 1.00 80.81 187 GLY A N 1
ATOM 1456 C CA . GLY A 1 187 ? 13.737 15.088 18.007 1.00 80.81 187 GLY A CA 1
ATOM 1457 C C . GLY A 1 187 ? 12.455 14.262 17.940 1.00 80.81 187 GLY A C 1
ATOM 1458 O O . GLY A 1 187 ? 12.281 13.310 18.705 1.00 80.81 187 GLY A O 1
ATOM 1459 N N . LEU A 1 188 ? 11.597 14.574 16.970 1.00 81.56 188 LEU A N 1
ATOM 1460 C CA . LEU A 1 188 ? 10.381 13.836 16.666 1.00 81.56 188 LEU A CA 1
ATOM 1461 C C . LEU A 1 188 ? 10.700 12.396 16.271 1.00 81.56 188 LEU A C 1
ATOM 1463 O O . LEU A 1 188 ? 10.124 11.475 16.845 1.00 81.56 188 LEU A O 1
ATOM 1467 N N . ALA A 1 189 ? 11.638 12.181 15.347 1.00 81.50 189 ALA A N 1
ATOM 1468 C CA . ALA A 1 189 ? 12.007 10.836 14.916 1.00 81.50 189 ALA A CA 1
ATOM 1469 C C . ALA A 1 189 ? 12.493 9.960 16.086 1.00 81.50 189 ALA A C 1
ATOM 1471 O O . ALA A 1 189 ? 12.119 8.791 16.194 1.00 81.50 189 ALA A O 1
ATOM 1472 N N . ASN A 1 190 ? 13.267 10.533 17.010 1.00 80.88 190 ASN A N 1
ATOM 1473 C CA . ASN A 1 190 ? 13.694 9.840 18.224 1.00 80.88 190 ASN A CA 1
ATOM 1474 C C . ASN A 1 190 ? 12.522 9.552 19.178 1.00 80.88 190 ASN A C 1
ATOM 1476 O O . ASN A 1 190 ? 12.434 8.451 19.726 1.00 80.88 190 ASN A O 1
ATOM 1480 N N . ALA A 1 191 ? 11.594 10.496 19.353 1.00 81.06 191 ALA A N 1
ATOM 1481 C CA . ALA A 1 191 ? 10.400 10.296 20.175 1.00 81.06 191 ALA A CA 1
ATOM 1482 C C . ALA A 1 191 ? 9.483 9.188 19.619 1.00 81.06 191 ALA A C 1
ATOM 1484 O O . ALA A 1 191 ? 8.950 8.380 20.380 1.00 81.06 191 ALA A O 1
ATOM 1485 N N . LEU A 1 192 ? 9.345 9.091 18.290 1.00 79.69 192 LEU A N 1
ATOM 1486 C CA . LEU A 1 192 ? 8.577 8.028 17.630 1.00 79.69 192 LEU A CA 1
ATOM 1487 C C . LEU A 1 192 ? 9.110 6.626 17.959 1.00 79.69 192 LEU A C 1
ATOM 1489 O O . LEU A 1 192 ? 8.324 5.686 18.088 1.00 79.69 192 LEU A O 1
ATOM 1493 N N . ARG A 1 193 ? 10.431 6.490 18.113 1.00 77.06 193 ARG A N 1
ATOM 1494 C CA . ARG A 1 193 ? 11.116 5.208 18.339 1.00 77.06 193 ARG A CA 1
ATOM 1495 C C . ARG A 1 193 ? 11.106 4.767 19.791 1.00 77.06 193 ARG A C 1
ATOM 1497 O O . ARG A 1 193 ? 10.951 3.580 20.066 1.00 77.06 193 ARG A O 1
ATOM 1504 N N . ASN A 1 194 ? 11.265 5.718 20.703 1.00 74.75 194 ASN A N 1
ATOM 1505 C CA . ASN A 1 194 ? 11.408 5.429 22.128 1.00 74.75 194 ASN A CA 1
ATOM 1506 C C . ASN A 1 194 ? 10.063 5.297 22.856 1.00 74.75 194 ASN A C 1
ATOM 1508 O O . ASN A 1 194 ? 10.041 4.896 24.017 1.00 74.75 194 ASN A O 1
ATOM 1512 N N . GLY A 1 195 ? 8.954 5.576 22.162 1.00 60.81 195 GLY A N 1
ATOM 1513 C CA . GLY A 1 195 ? 7.649 5.736 22.789 1.00 60.81 195 GLY A CA 1
ATOM 1514 C C . GLY A 1 195 ? 7.579 7.084 23.507 1.00 60.81 195 GLY A C 1
ATOM 1515 O O . GLY A 1 195 ? 8.524 7.490 24.180 1.00 60.81 195 GLY A O 1
ATOM 1516 N N . ILE A 1 196 ? 6.469 7.794 23.315 1.00 50.28 196 ILE A N 1
ATOM 1517 C CA . ILE A 1 196 ? 6.117 8.954 24.145 1.00 50.28 196 ILE A CA 1
ATOM 1518 C C . ILE A 1 196 ? 5.528 8.428 25.450 1.00 50.28 196 ILE A C 1
ATOM 1520 O O . ILE A 1 196 ? 4.695 7.496 25.347 1.00 50.28 196 ILE A O 1
#

Secondary structure (DSSP, 8-state):
-----PPPPHHHHHHHHHHHHHHHHHHHHHHHHHT-HHHHHHHHHHHHHHHHHHHHHHHHHHHHTS----HHHH---TTS----HHHHHHHHHHTTSS-HHHHHHHHHHHHHHHHHHHSGGGS---HHHHHHHHHHHHHHHHHHHHHHHHHHHHHHHHT-SS-----S--HHHHHHHHHHHHH--HHHHHHHHH--

pLDDT: mean 89.4, std 13.19, range [33.59, 98.62]

Sequence (196 aa):
MYIGTARMDSREKLHNFMKSFAAAAELLSRAAKQGCFVECVVLSAAVIDATLRMGLILKHQLDTSSNSLLDDLLHQEEADKGISEREIYKRSLSNQIIDQATFDKLDTLYSRRNRVIHRYCISLITTKDVLDIASEYDELKHEVSASVEKLEKEQIRLGVGMTLQGGTGDIADQVRDLALGKHGDDGLANALRNGI

Radius of gyration: 18.0 Å; chains: 1; bounding box: 47×50×45 Å

Foldseek 3Di:
DDPPDPDDDLVRLVLLLLLVLLLLVLQLVLCVVVVVLLSLLVSLLVNLLSLLLLLLQLLVQVVVLAQDNPSLSRDDDPPDPHQDSLNSLVSCCVSVLDDPVLSVLSVVLVVVNCCSPPVVVPDPDDSVNSNVSSVSSVVSSVVSNVSSVVSLVVCCVVVTYDRHPDDDDDPNVVSLVSNCVVVVDPVVSVCSVVDD